Protein AF-A0A843X4V2-F1 (afdb_monomer)

Sequence (247 aa):
MEDYQAQYAGPLRLDRQVMLESQAVRLLEGRLAEQEVELTRLRTEVRALKEELARVRTSRDVGASSSAQPARGDLAVRLQEALDRAEARVREFEAEREGSGERTLQAQMEALRLEMETERRTMAASMEELRDDRATMRGRLGEREAEAARARIAADYEILKDRVLKKHREQQRQAQQATPARTGSAFASLDDIVSLGDPSVVRGGLQRPEASTASRPPLSDQRREREEEEVSSSRRQRPSEGERREE

Solvent-accessible surface area (backbone atoms only — not comparable to full-atom values): 15451 Å² total; per-residue (Å²): 120,76,69,63,58,60,69,54,53,56,58,58,51,51,54,51,50,52,51,51,52,55,49,53,49,54,54,48,52,52,55,50,52,55,51,49,55,53,51,52,51,52,54,52,53,44,50,51,43,52,52,50,43,48,51,59,57,56,57,62,77,65,80,72,63,83,88,56,52,64,68,50,51,54,47,50,50,53,43,49,56,49,39,55,50,46,53,48,51,50,54,51,51,52,54,50,49,58,57,48,52,55,51,52,53,50,52,50,52,51,50,53,53,51,52,56,48,52,52,52,50,54,53,50,50,54,54,48,52,55,48,53,52,50,51,51,52,52,50,53,51,54,50,52,52,52,50,53,50,51,52,50,53,53,52,54,48,53,56,49,50,53,52,51,52,50,51,50,54,50,52,52,52,50,52,61,68,69,51,70,83,88,73,88,82,92,84,78,80,97,72,90,83,91,80,91,81,88,90,80,88,90,85,86,79,92,76,84,82,78,89,80,88,79,81,83,87,84,87,86,85,92,75,90,90,89,81,90,89,87,87,88,87,80,92,80,79,87,81,92,80,84,84,92,77,91,132

Mean predicted aligned error: 20.5 Å

Nearest PDB structures (foldseek):
  3na7-assembly1_A  TM=7.593E-01  e=5.307E-01  Helicobacter pylori NCTC 11638
  5nnv-assembly4_D  TM=7.236E-01  e=1.681E+00  Bacillus subtilis subsp. subtilis str. 168
  4ilo-assembly1_A  TM=6.729E-01  e=6.455E+00  Chlamydia trachomatis L2/434/Bu

Foldseek 3Di:
DVVVVVVPVVVVVVVVVVVLVVVLVVVLVVVVVVLVVVLVVLVVVLVVLVVVLVVLVVVVVPDDDPVCPVVSVVVNVVSVVVNVVSVVVSVVSVVCNVVVSVVSVVVSVVVVVVVVVVVVVVVVVVVVVVVVVVVVVVVVVVVVVVVVVVVVVVVVVVVVVVVVVVVVVVVVVVVVVPDDPPPDDDDDDDDDDDDDDDDDDDDDDDDDDDDDDDDDDDDDDDDDDDDDDDPDDDDDDDDDDDDDDDD

Organism: Colocasia esculenta (NCBI:txid4460)

pLDDT: mean 70.73, std 19.88, range [35.12, 97.5]

Secondary structure (DSSP, 8-state):
-HHHHHHHHHHHHHHHHHHHHHHHHHHHHHHHHHHHHHHHHHHHHHHHHHHHHHHHHHTTTS---GGGHHHHHHHHHHHHHHHHHHHHHHHHHHHHHHHHHHHHHHHHHHHHHHHHHHHHHHHHHHHHHHHHHHHHHHHHHHHHHHHHHHHHHHHHHHHHHHHHHHHHHHHHHHHHHHS----S-----S------------------------------------S---S----------------

Structure (mmCIF, N/CA/C/O backbone):
data_AF-A0A843X4V2-F1
#
_entry.id   AF-A0A843X4V2-F1
#
loop_
_atom_site.group_PDB
_atom_site.id
_atom_site.type_symbol
_atom_site.label_atom_id
_atom_site.label_alt_id
_atom_site.label_comp_id
_atom_site.label_asym_id
_atom_site.label_entity_id
_atom_site.label_seq_id
_atom_site.pdbx_PDB_ins_code
_atom_site.Cartn_x
_atom_site.Cartn_y
_atom_site.Cartn_z
_atom_site.occupancy
_atom_site.B_iso_or_equiv
_atom_site.auth_seq_id
_atom_site.auth_comp_id
_atom_site.auth_asym_id
_atom_site.auth_atom_id
_atom_site.pdbx_PDB_model_num
ATOM 1 N N . MET A 1 1 ? 26.080 -1.714 -11.690 1.00 49.75 1 MET A N 1
ATOM 2 C CA . MET A 1 1 ? 25.129 -0.587 -11.524 1.00 49.75 1 MET A CA 1
ATOM 3 C C . MET A 1 1 ? 23.757 -1.077 -11.065 1.00 49.75 1 MET A C 1
ATOM 5 O O . MET A 1 1 ? 23.157 -0.387 -10.259 1.00 49.75 1 MET A O 1
ATOM 9 N N . GLU A 1 2 ? 23.287 -2.255 -11.496 1.00 48.31 2 GLU A N 1
ATOM 10 C CA . GLU A 1 2 ? 22.008 -2.843 -11.039 1.00 48.31 2 GLU A CA 1
ATOM 11 C C . GLU A 1 2 ? 22.024 -3.270 -9.550 1.00 48.31 2 GLU A C 1
ATOM 13 O O . GLU A 1 2 ? 21.012 -3.134 -8.867 1.00 48.31 2 GLU A O 1
ATOM 18 N N . ASP A 1 3 ? 23.184 -3.639 -8.995 1.00 48.47 3 ASP A N 1
ATOM 19 C CA . ASP A 1 3 ? 23.289 -4.079 -7.589 1.00 48.47 3 ASP A CA 1
ATOM 20 C C . ASP A 1 3 ? 23.148 -2.952 -6.551 1.00 48.47 3 ASP A C 1
ATOM 22 O O . ASP A 1 3 ? 22.751 -3.198 -5.414 1.00 48.47 3 ASP A O 1
ATOM 26 N N . TYR A 1 4 ? 23.417 -1.698 -6.934 1.00 42.19 4 TYR A N 1
ATOM 27 C CA . TYR A 1 4 ? 23.363 -0.566 -6.003 1.00 42.19 4 TYR A CA 1
ATOM 28 C C . TYR A 1 4 ? 21.924 -0.153 -5.663 1.00 42.19 4 TYR A C 1
ATOM 30 O O . TYR A 1 4 ? 21.665 0.277 -4.546 1.00 42.19 4 TYR A O 1
ATOM 38 N N . GLN A 1 5 ? 20.957 -0.303 -6.574 1.00 48.91 5 GLN A N 1
ATOM 39 C CA . GLN A 1 5 ? 19.568 0.103 -6.298 1.00 48.91 5 GLN A CA 1
ATOM 40 C C . GLN A 1 5 ? 18.818 -0.907 -5.419 1.00 48.91 5 GLN A C 1
ATOM 42 O O . GLN A 1 5 ? 18.012 -0.507 -4.578 1.00 48.91 5 GLN A O 1
ATOM 47 N N . ALA A 1 6 ? 19.124 -2.202 -5.537 1.00 51.72 6 ALA A N 1
ATOM 48 C CA . ALA A 1 6 ? 18.562 -3.226 -4.656 1.00 51.72 6 ALA A CA 1
ATOM 49 C C . ALA A 1 6 ? 19.064 -3.086 -3.205 1.00 51.72 6 ALA A C 1
ATOM 51 O O . ALA A 1 6 ? 18.309 -3.337 -2.265 1.00 51.72 6 ALA A O 1
ATOM 52 N N . GLN A 1 7 ? 20.307 -2.624 -3.023 1.00 48.69 7 GLN A N 1
ATOM 53 C CA . GLN A 1 7 ? 20.958 -2.519 -1.713 1.00 48.69 7 GLN A CA 1
ATOM 54 C C . GLN A 1 7 ? 20.354 -1.440 -0.797 1.00 48.69 7 GLN A C 1
ATOM 56 O O . GLN A 1 7 ? 20.380 -1.600 0.420 1.00 48.69 7 GLN A O 1
ATOM 61 N N . TYR A 1 8 ? 19.760 -0.381 -1.361 1.00 49.78 8 TYR A N 1
ATOM 62 C CA . TYR A 1 8 ? 19.159 0.718 -0.585 1.00 49.78 8 TYR A CA 1
ATOM 63 C C . TYR A 1 8 ? 17.623 0.734 -0.606 1.00 49.78 8 TYR A C 1
ATOM 65 O O . TYR A 1 8 ? 17.009 1.325 0.281 1.00 49.78 8 TYR A O 1
ATOM 73 N N . ALA A 1 9 ? 16.978 0.050 -1.558 1.00 51.62 9 ALA A N 1
ATOM 74 C CA . ALA A 1 9 ? 15.516 -0.027 -1.614 1.00 51.62 9 ALA A CA 1
ATOM 75 C C . ALA A 1 9 ? 14.911 -0.967 -0.551 1.00 51.62 9 ALA A C 1
ATOM 77 O O . ALA A 1 9 ? 13.775 -0.762 -0.129 1.00 51.62 9 ALA A O 1
ATOM 78 N N . GLY A 1 10 ? 15.647 -1.996 -0.116 1.00 58.56 10 GLY A N 1
ATOM 79 C CA . GLY A 1 10 ? 15.205 -2.922 0.936 1.00 58.56 10 GLY A CA 1
ATOM 80 C C . GLY A 1 10 ? 15.073 -2.263 2.320 1.00 58.56 10 GLY A C 1
ATOM 81 O O . GLY A 1 10 ? 13.992 -2.337 2.905 1.00 58.56 10 GLY A O 1
ATOM 82 N N . PRO A 1 11 ? 16.119 -1.577 2.823 1.00 59.09 11 PRO A N 1
ATOM 83 C CA . PRO A 1 11 ? 16.098 -0.930 4.138 1.00 59.09 11 PRO A CA 1
ATOM 84 C C . PRO A 1 11 ? 15.051 0.188 4.263 1.00 59.09 11 PRO A C 1
ATOM 86 O O . PRO A 1 11 ? 14.288 0.204 5.220 1.00 59.09 11 PRO A O 1
ATOM 89 N N . LEU A 1 12 ? 14.921 1.060 3.254 1.00 59.97 12 LEU A N 1
ATOM 90 C CA . LEU A 1 12 ? 13.959 2.176 3.284 1.00 59.97 12 LEU A CA 1
ATOM 91 C C . LEU A 1 12 ? 12.491 1.714 3.313 1.00 59.97 12 LEU A C 1
ATOM 93 O O . LEU A 1 12 ? 11.633 2.394 3.877 1.00 59.97 12 LEU A O 1
ATOM 97 N N . ARG A 1 13 ? 12.190 0.553 2.715 1.00 62.34 13 ARG A N 1
ATOM 98 C CA . ARG A 1 13 ? 10.851 -0.054 2.762 1.00 62.34 13 ARG A CA 1
ATOM 99 C C . ARG A 1 13 ? 10.531 -0.614 4.144 1.00 62.34 13 ARG A C 1
ATOM 101 O O . ARG A 1 13 ? 9.412 -0.433 4.612 1.00 62.34 13 ARG A O 1
ATOM 108 N N . LEU A 1 14 ? 11.509 -1.252 4.787 1.00 64.19 14 LEU A N 1
ATOM 109 C CA . LEU A 1 14 ? 11.378 -1.754 6.156 1.00 64.19 14 LEU A CA 1
ATOM 110 C C . LEU A 1 14 ? 11.184 -0.600 7.145 1.00 64.19 14 LEU A C 1
ATOM 112 O O . LEU A 1 14 ? 10.259 -0.652 7.948 1.00 64.19 14 LEU A O 1
ATOM 116 N N . ASP A 1 15 ? 11.961 0.477 7.029 1.00 73.06 15 ASP A N 1
ATOM 117 C CA . ASP A 1 15 ? 11.855 1.630 7.932 1.00 73.06 15 ASP A CA 1
ATOM 118 C C . ASP A 1 15 ? 10.494 2.334 7.831 1.00 73.06 15 ASP A C 1
ATOM 120 O O . ASP A 1 15 ? 9.889 2.693 8.845 1.00 73.06 15 ASP A O 1
ATOM 124 N N . ARG A 1 16 ? 9.962 2.501 6.613 1.00 70.69 16 ARG A N 1
ATOM 125 C CA . ARG A 1 16 ? 8.627 3.083 6.419 1.00 70.69 16 ARG A CA 1
ATOM 126 C C . ARG A 1 16 ? 7.519 2.156 6.903 1.00 70.69 16 ARG A C 1
ATOM 128 O O . ARG A 1 16 ? 6.578 2.635 7.530 1.00 70.69 16 ARG A O 1
ATOM 135 N N . GLN A 1 17 ? 7.635 0.854 6.645 1.00 71.25 17 GLN A N 1
ATOM 136 C CA . GLN A 1 17 ? 6.682 -0.131 7.146 1.00 71.25 17 GLN A CA 1
ATOM 137 C C . GLN A 1 17 ? 6.627 -0.102 8.679 1.00 71.25 17 GLN A C 1
ATOM 139 O O . GLN A 1 17 ? 5.550 0.043 9.250 1.00 71.25 17 GLN A O 1
ATOM 144 N N . VAL A 1 18 ? 7.786 -0.120 9.339 1.00 75.56 18 VAL A N 1
ATOM 145 C CA . VAL A 1 18 ? 7.892 -0.029 10.801 1.00 75.56 18 VAL A CA 1
ATOM 146 C C . VAL A 1 18 ? 7.315 1.289 11.323 1.00 75.56 18 VAL A C 1
ATOM 148 O O . VAL A 1 18 ? 6.638 1.299 12.351 1.00 75.56 18 VAL A O 1
ATOM 151 N N . MET A 1 19 ? 7.529 2.409 10.626 1.00 76.06 19 M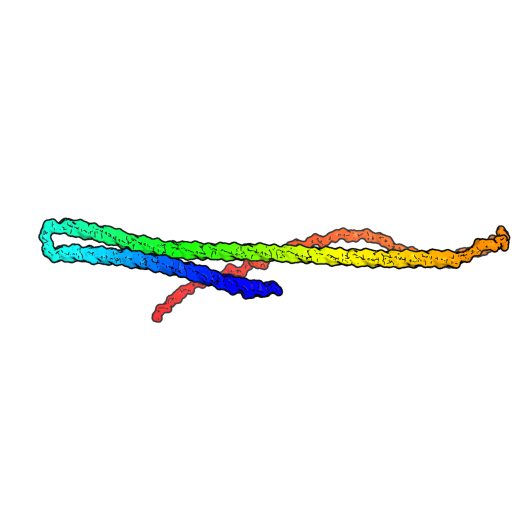ET A N 1
ATOM 152 C CA . MET A 1 19 ? 6.969 3.710 11.010 1.00 76.06 19 MET A CA 1
ATOM 153 C C . MET A 1 19 ? 5.434 3.728 10.953 1.00 76.06 19 MET A C 1
ATOM 155 O O . MET A 1 19 ? 4.800 4.222 11.890 1.00 76.06 19 MET A O 1
ATOM 159 N N . LEU A 1 20 ? 4.841 3.151 9.905 1.00 71.62 20 LEU A N 1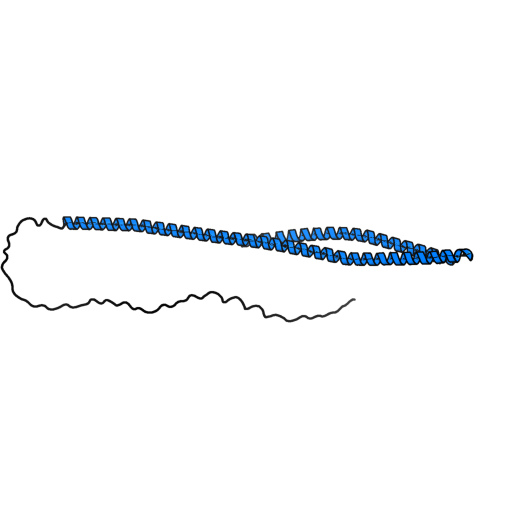
ATOM 160 C CA . LEU A 1 20 ? 3.388 3.074 9.748 1.00 71.62 20 LEU A CA 1
ATOM 161 C C . LEU A 1 20 ? 2.755 2.086 10.736 1.00 71.62 20 LEU A C 1
ATOM 163 O O . LEU A 1 20 ? 1.761 2.423 11.378 1.00 71.62 20 LEU A O 1
ATOM 167 N N . GLU A 1 21 ? 3.363 0.914 10.936 1.00 73.50 21 GLU A N 1
ATOM 168 C CA . GLU A 1 21 ? 2.953 -0.041 11.974 1.00 73.50 21 GLU A CA 1
ATOM 169 C C . GLU A 1 21 ? 3.014 0.612 13.366 1.00 73.50 21 GLU A C 1
ATOM 171 O O . GLU A 1 21 ? 2.074 0.512 14.151 1.00 73.50 21 GLU A O 1
ATOM 176 N N . SER A 1 22 ? 4.060 1.394 13.645 1.00 74.06 22 SER A N 1
ATOM 177 C CA . SER A 1 22 ? 4.206 2.126 14.911 1.00 74.06 22 SER A CA 1
ATOM 178 C C . SER A 1 22 ? 3.180 3.251 15.099 1.00 74.06 22 SER A C 1
ATOM 180 O O . SER A 1 22 ? 2.858 3.610 16.234 1.00 74.06 22 SER A O 1
ATOM 182 N N . GLN A 1 23 ? 2.688 3.865 14.019 1.00 72.00 23 GLN A N 1
ATOM 183 C CA . GLN A 1 23 ? 1.583 4.827 14.093 1.00 72.00 23 GLN A CA 1
ATOM 184 C C . GLN A 1 23 ? 0.247 4.126 14.336 1.00 72.00 23 GLN A C 1
ATOM 186 O O . GLN A 1 23 ? -0.526 4.576 15.182 1.00 72.00 23 GLN A O 1
ATOM 191 N N . ALA A 1 24 ? -0.003 3.021 13.631 1.00 70.31 24 ALA A N 1
ATOM 192 C CA . ALA A 1 24 ? -1.195 2.201 13.810 1.00 70.31 24 ALA A CA 1
ATOM 193 C C . ALA A 1 24 ? -1.318 1.713 15.260 1.00 70.31 24 ALA A C 1
ATOM 195 O O . ALA A 1 24 ? -2.362 1.904 15.883 1.00 70.31 24 ALA A O 1
ATOM 196 N N . VAL A 1 25 ? -0.226 1.191 15.830 1.00 75.50 25 VAL A N 1
ATOM 197 C CA . VAL A 1 25 ? -0.169 0.760 17.235 1.00 75.50 25 VAL A CA 1
ATOM 198 C C . VAL A 1 25 ? -0.517 1.908 18.183 1.00 75.50 25 VAL A C 1
ATOM 200 O O . VAL A 1 25 ? -1.401 1.747 19.015 1.00 75.50 25 VAL A O 1
ATOM 203 N N . ARG A 1 26 ? 0.076 3.096 18.010 1.00 74.12 26 ARG A N 1
ATOM 204 C CA . ARG A 1 26 ? -0.213 4.255 18.876 1.00 74.12 26 ARG A CA 1
ATOM 205 C C . ARG A 1 26 ? -1.673 4.709 18.830 1.00 74.12 26 ARG A C 1
ATOM 207 O O . ARG A 1 26 ? -2.236 5.101 19.849 1.00 74.12 26 ARG A O 1
ATOM 214 N N . LEU A 1 27 ? -2.301 4.672 17.656 1.00 70.94 27 LEU A N 1
ATOM 215 C CA . LEU A 1 27 ? -3.721 5.010 17.520 1.00 70.94 27 LEU A CA 1
ATOM 216 C C . LEU A 1 27 ? -4.624 3.950 18.164 1.00 70.94 27 LEU A C 1
ATOM 218 O O . LEU A 1 27 ? -5.643 4.296 18.766 1.00 70.94 27 LEU A O 1
ATOM 222 N N . LEU A 1 28 ? -4.251 2.672 18.053 1.00 74.12 28 LEU A N 1
ATOM 223 C CA . LEU A 1 28 ? -4.957 1.572 18.707 1.00 74.12 28 LEU A CA 1
ATOM 224 C C . LEU A 1 28 ? -4.836 1.664 20.228 1.00 74.12 28 LEU A C 1
ATOM 226 O O . LEU A 1 28 ? -5.848 1.537 20.905 1.00 74.12 28 LEU A O 1
ATOM 230 N N . GLU A 1 29 ? -3.650 1.964 20.756 1.00 75.12 29 GLU A N 1
ATOM 231 C CA . GLU A 1 29 ? -3.429 2.216 22.185 1.00 75.12 29 GLU A CA 1
ATOM 232 C C . GLU A 1 29 ? -4.323 3.352 22.701 1.00 75.12 29 GLU A C 1
ATOM 234 O O . GLU A 1 29 ? -4.948 3.213 23.751 1.00 75.12 29 GLU A O 1
ATOM 239 N N . GLY A 1 30 ? -4.454 4.443 21.936 1.00 74.56 30 GLY A N 1
ATOM 240 C CA . GLY A 1 30 ? -5.345 5.556 22.272 1.00 74.56 30 GLY A CA 1
ATOM 241 C C . GLY A 1 30 ? -6.819 5.145 22.360 1.00 74.56 30 GLY A C 1
ATOM 242 O O . GLY A 1 30 ? -7.458 5.364 23.389 1.00 74.56 30 GLY A O 1
ATOM 243 N N . ARG A 1 31 ? -7.356 4.489 21.319 1.00 75.31 31 ARG A N 1
ATOM 244 C CA . ARG A 1 31 ? -8.753 3.999 21.331 1.00 75.31 31 ARG A CA 1
ATOM 245 C C . ARG A 1 31 ? -8.986 2.961 22.426 1.00 75.31 31 ARG A C 1
ATOM 247 O O . ARG A 1 31 ? -10.057 2.937 23.026 1.00 75.31 31 ARG A O 1
ATOM 254 N N . LEU A 1 32 ? -7.996 2.113 22.690 1.00 78.75 32 LEU A N 1
ATOM 255 C CA . LEU A 1 32 ? -8.078 1.085 23.718 1.00 78.75 32 LEU A CA 1
ATOM 256 C C . LEU A 1 32 ? -8.150 1.709 25.117 1.00 78.75 32 LEU A C 1
ATOM 25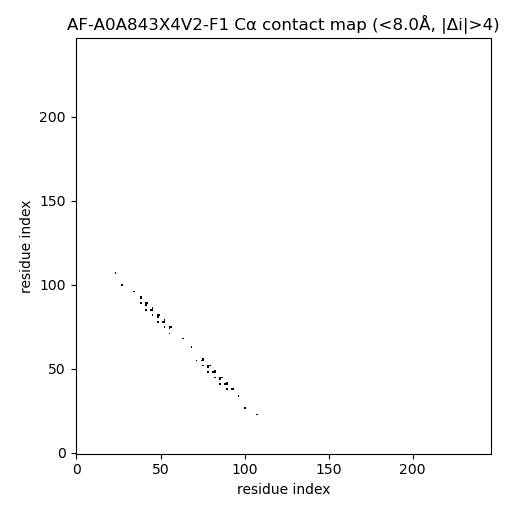8 O O . LEU A 1 32 ? -8.986 1.294 25.916 1.00 78.75 32 LEU A O 1
ATOM 262 N N 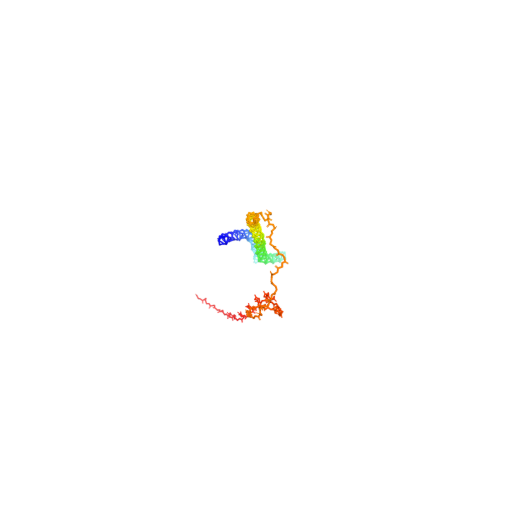. ALA A 1 33 ? -7.363 2.756 25.378 1.00 76.38 33 ALA A N 1
ATOM 263 C CA . ALA A 1 33 ? -7.421 3.513 26.626 1.00 76.38 33 ALA A CA 1
ATOM 264 C C . ALA A 1 33 ? -8.778 4.216 26.826 1.00 76.38 33 ALA A C 1
ATOM 266 O O . ALA A 1 33 ? -9.342 4.169 27.919 1.00 76.38 33 ALA A O 1
ATOM 267 N N . GLU A 1 34 ? -9.344 4.825 25.779 1.00 80.50 34 GLU A N 1
ATOM 268 C CA . GLU A 1 34 ? -10.681 5.441 25.837 1.00 80.50 34 GLU A CA 1
ATOM 269 C C . GLU A 1 34 ? -11.770 4.406 26.162 1.00 80.50 34 GLU A C 1
ATOM 271 O O . GLU A 1 34 ? -12.595 4.616 27.057 1.00 80.50 34 GLU A O 1
ATOM 276 N N . GLN A 1 35 ? -11.731 3.250 25.495 1.00 82.50 35 GLN A N 1
ATOM 277 C CA . GLN A 1 35 ? -12.660 2.148 25.748 1.00 82.50 35 GLN A CA 1
ATOM 278 C C . GLN A 1 35 ? -12.513 1.568 27.160 1.00 82.50 35 GLN A C 1
ATOM 280 O O . GLN A 1 35 ? -13.505 1.170 27.770 1.00 82.50 35 GLN A O 1
ATOM 285 N N . GLU A 1 36 ? -11.298 1.525 27.710 1.00 84.00 36 GLU A N 1
ATOM 286 C CA . GLU A 1 36 ? -11.055 1.082 29.086 1.00 84.00 36 GLU A CA 1
ATOM 287 C C . GLU A 1 36 ? -11.640 2.036 30.124 1.00 84.00 36 GLU A C 1
ATOM 289 O O . GLU A 1 36 ? -12.208 1.580 31.123 1.00 84.00 36 GLU A O 1
ATOM 294 N N . VAL A 1 37 ? -11.568 3.346 29.883 1.00 87.31 37 VAL A N 1
ATOM 295 C CA . VAL A 1 37 ? -12.216 4.348 30.741 1.00 87.31 37 VAL A CA 1
ATOM 296 C C . VAL A 1 37 ? -13.732 4.134 30.763 1.00 87.31 37 VAL A C 1
ATOM 298 O O . VAL A 1 37 ? -14.341 4.115 31.837 1.00 87.31 37 VAL A O 1
ATOM 301 N N . GLU A 1 38 ? -14.346 3.915 29.601 1.00 84.69 38 GLU A N 1
ATOM 302 C CA . GLU A 1 38 ? -15.792 3.710 29.486 1.00 84.69 38 GLU A CA 1
ATOM 303 C C . GLU A 1 38 ? -16.252 2.381 30.109 1.00 84.69 38 GLU A C 1
ATOM 305 O O . GLU A 1 38 ? -17.219 2.356 30.877 1.00 84.69 38 GLU A O 1
ATOM 310 N N . LEU A 1 39 ? -15.492 1.298 29.914 1.00 85.94 39 LEU A N 1
ATOM 311 C CA . LEU A 1 39 ? -15.718 0.019 30.597 1.00 85.94 39 LEU A CA 1
ATOM 312 C C . LEU A 1 39 ? -15.630 0.144 32.117 1.00 85.94 39 LEU A C 1
ATOM 314 O O . LEU A 1 39 ? -16.456 -0.410 32.847 1.00 85.94 39 LEU A O 1
ATOM 318 N N . THR A 1 40 ? -14.632 0.878 32.606 1.00 86.62 40 THR A N 1
ATOM 319 C CA . THR A 1 40 ? -14.451 1.105 34.042 1.00 86.62 40 THR A CA 1
ATOM 320 C C . THR A 1 40 ? -15.646 1.865 34.611 1.00 86.62 40 THR A C 1
ATOM 322 O O . THR A 1 40 ? -16.190 1.468 35.642 1.00 86.62 40 THR A O 1
ATOM 325 N N . ARG A 1 41 ? -16.129 2.891 33.901 1.00 90.56 41 ARG A N 1
ATOM 326 C CA . ARG A 1 41 ? -17.331 3.644 34.276 1.00 90.56 41 ARG A CA 1
ATOM 327 C C . ARG A 1 41 ? -18.569 2.743 34.358 1.00 90.56 41 ARG A C 1
ATOM 329 O O . ARG A 1 41 ? -19.243 2.742 35.389 1.00 90.56 41 ARG A O 1
ATOM 336 N N . LEU A 1 42 ? -18.837 1.926 33.341 1.00 85.75 42 LEU A N 1
ATOM 337 C CA . LEU A 1 42 ? -19.986 1.009 33.348 1.00 85.75 42 LEU A CA 1
ATOM 338 C C . LEU A 1 42 ? -19.903 -0.019 34.488 1.00 85.75 42 LEU A C 1
ATOM 340 O O . LEU A 1 42 ? -20.886 -0.271 35.185 1.00 85.75 42 LEU A O 1
ATOM 344 N N . ARG A 1 43 ? -18.712 -0.572 34.752 1.00 89.06 43 ARG A N 1
ATOM 345 C CA . ARG A 1 43 ? -18.494 -1.501 35.875 1.00 89.06 43 ARG A CA 1
ATOM 346 C C . ARG A 1 43 ? -18.724 -0.835 37.233 1.00 89.06 43 ARG A C 1
ATOM 348 O O . ARG A 1 43 ? -19.276 -1.472 38.133 1.00 89.06 43 ARG A O 1
ATOM 355 N N . THR A 1 44 ? -18.346 0.436 37.391 1.00 91.69 44 THR A N 1
ATOM 356 C CA . THR A 1 44 ? -18.646 1.187 38.622 1.00 91.69 44 THR A CA 1
ATOM 357 C C . THR A 1 44 ? -20.145 1.420 38.816 1.00 91.69 44 THR A C 1
ATOM 359 O O . THR A 1 44 ? -20.629 1.279 39.937 1.00 91.69 44 THR A O 1
ATOM 362 N N . GLU A 1 45 ? -20.895 1.682 37.743 1.00 89.69 45 GLU A N 1
ATOM 363 C CA . GLU A 1 45 ? -22.356 1.835 37.783 1.00 89.69 45 GLU A CA 1
ATOM 364 C C . GLU A 1 45 ? -23.051 0.523 38.184 1.00 89.69 45 GLU A C 1
ATOM 366 O O . GLU A 1 45 ? -23.869 0.509 39.104 1.00 89.69 45 GLU A O 1
ATOM 371 N N . VAL A 1 46 ? -22.647 -0.609 37.591 1.00 89.75 46 VAL A N 1
ATOM 372 C CA . VAL A 1 46 ? -23.138 -1.946 37.978 1.00 89.75 46 VAL A CA 1
ATOM 373 C C . VAL A 1 46 ? -22.862 -2.229 39.457 1.00 89.75 46 VAL A C 1
ATOM 375 O O . VAL A 1 46 ? -23.729 -2.747 40.163 1.00 89.75 46 VAL A O 1
ATOM 378 N N . ARG A 1 47 ? -21.669 -1.884 39.959 1.00 90.94 47 ARG A N 1
ATOM 379 C CA . ARG A 1 47 ? -21.326 -2.063 41.378 1.00 90.94 47 ARG A CA 1
ATOM 380 C C . ARG A 1 47 ? -22.218 -1.218 42.288 1.00 90.94 47 ARG A C 1
ATOM 382 O O . ARG A 1 47 ? -22.721 -1.747 43.277 1.00 90.94 47 ARG A O 1
ATOM 389 N N . ALA A 1 48 ? -22.448 0.049 41.945 1.00 91.19 48 ALA A N 1
ATOM 390 C CA . ALA A 1 48 ? -23.323 0.932 42.712 1.00 91.19 48 ALA A CA 1
ATOM 391 C C . ALA A 1 48 ? -24.761 0.386 42.781 1.00 91.19 48 ALA A C 1
ATOM 393 O O . ALA A 1 48 ? -25.334 0.311 43.868 1.00 91.19 48 ALA A O 1
ATOM 394 N N . LEU A 1 49 ? -25.302 -0.095 41.655 1.00 88.19 49 LEU A N 1
ATOM 395 C CA . LEU A 1 49 ? -26.628 -0.720 41.596 1.00 88.19 49 LEU A CA 1
ATOM 396 C C . LEU A 1 49 ? -26.709 -2.003 42.437 1.00 88.19 49 LEU A C 1
ATOM 398 O O . LEU A 1 49 ? -27.700 -2.223 43.134 1.00 88.19 49 LEU A O 1
ATOM 402 N N . LYS A 1 50 ? -25.659 -2.840 42.433 1.00 90.38 50 LYS A N 1
ATOM 403 C CA . LYS A 1 50 ? -25.581 -4.035 43.296 1.00 90.38 50 LYS A CA 1
ATOM 404 C C . LYS A 1 50 ? -25.586 -3.666 44.778 1.00 90.38 50 LYS A C 1
ATOM 406 O O . LYS A 1 50 ? -26.278 -4.314 45.564 1.00 90.38 50 LYS A O 1
ATOM 411 N N . GLU A 1 51 ? -24.840 -2.633 45.162 1.00 91.00 51 GLU A N 1
ATOM 412 C CA . GLU A 1 51 ? -24.796 -2.142 46.541 1.00 91.00 51 GLU A CA 1
ATOM 413 C C . GLU A 1 51 ? -26.145 -1.547 46.980 1.00 91.00 51 GLU A C 1
ATOM 415 O O . GLU A 1 51 ? -26.618 -1.855 48.076 1.00 91.00 51 GLU A O 1
ATOM 420 N N . GLU A 1 52 ? -26.812 -0.759 46.131 1.00 87.56 52 GLU A N 1
ATOM 421 C CA . GLU A 1 52 ? -28.163 -0.243 46.395 1.00 87.56 52 GLU A CA 1
ATOM 422 C C . GLU A 1 52 ? -29.196 -1.363 46.533 1.00 87.56 52 GLU A C 1
ATOM 424 O O . GLU A 1 52 ? -29.964 -1.387 47.498 1.00 87.56 52 GLU A O 1
ATOM 429 N N . LEU A 1 53 ? -29.179 -2.337 45.623 1.00 87.31 53 LEU A N 1
ATOM 430 C CA . LEU A 1 53 ? -30.069 -3.491 45.672 1.00 87.31 53 LEU A CA 1
ATOM 431 C C . LEU A 1 53 ? -29.853 -4.314 46.951 1.00 87.31 53 LEU A C 1
ATOM 433 O O . LEU A 1 53 ? -30.822 -4.741 47.583 1.00 87.31 53 LEU A O 1
ATOM 437 N N . ALA A 1 54 ? -28.599 -4.503 47.372 1.00 85.69 54 ALA A N 1
ATOM 438 C CA . ALA A 1 54 ? -28.271 -5.170 48.628 1.00 85.69 54 ALA A CA 1
ATOM 439 C C . ALA A 1 54 ? -28.809 -4.394 49.841 1.00 85.69 54 ALA A C 1
ATOM 441 O O . ALA A 1 54 ? -29.409 -5.005 50.721 1.00 85.69 54 ALA A O 1
ATOM 442 N N . ARG A 1 55 ? -28.678 -3.060 49.872 1.00 86.25 55 ARG A N 1
ATOM 443 C CA . ARG A 1 55 ? -29.223 -2.205 50.948 1.00 86.25 55 ARG A CA 1
ATOM 444 C C . ARG A 1 55 ? -30.750 -2.256 51.021 1.00 86.25 55 ARG A C 1
ATOM 446 O O . ARG A 1 55 ? -31.321 -2.335 52.110 1.00 86.25 55 ARG A O 1
ATOM 453 N N . VAL A 1 56 ? -31.432 -2.239 49.877 1.00 83.81 56 VAL A N 1
ATOM 454 C CA . VAL A 1 56 ? -32.899 -2.369 49.821 1.00 83.81 56 VAL A CA 1
ATOM 455 C C . VAL A 1 56 ? -33.343 -3.755 50.301 1.00 83.81 56 VAL A C 1
ATOM 457 O O . VAL A 1 56 ? -34.346 -3.870 51.005 1.00 83.81 56 VAL A O 1
ATOM 460 N N . ARG A 1 57 ? -32.574 -4.807 49.993 1.00 80.56 57 ARG A N 1
ATOM 461 C CA . ARG A 1 57 ? -32.846 -6.172 50.466 1.00 80.56 57 ARG A CA 1
ATOM 462 C C . ARG A 1 57 ? -32.561 -6.361 51.957 1.00 80.56 57 ARG A C 1
ATOM 464 O O . ARG A 1 57 ? -33.380 -6.974 52.619 1.00 80.56 57 ARG A O 1
ATOM 471 N N . THR A 1 58 ? -31.481 -5.818 52.512 1.00 77.06 58 THR A N 1
ATOM 472 C CA . THR A 1 58 ? -31.150 -5.979 53.945 1.00 77.06 58 THR A CA 1
ATOM 473 C C . THR A 1 58 ? -31.994 -5.090 54.856 1.00 77.06 58 THR A C 1
ATOM 475 O O . THR A 1 58 ? -32.356 -5.493 55.958 1.00 77.06 58 THR A O 1
ATOM 478 N N . SER A 1 59 ? -32.412 -3.910 54.387 1.00 65.94 59 SER A N 1
ATOM 479 C CA . SER A 1 59 ? -33.390 -3.071 55.103 1.00 65.94 59 SER A CA 1
ATOM 480 C C . SER A 1 59 ? -34.800 -3.684 55.167 1.00 65.94 59 SER A C 1
ATOM 482 O O . SER A 1 59 ? -35.657 -3.174 55.894 1.00 65.94 59 SER A O 1
ATOM 484 N N . ARG A 1 60 ? -35.050 -4.783 54.438 1.00 58.72 60 ARG A N 1
ATOM 485 C CA . ARG A 1 60 ? -36.244 -5.637 54.554 1.00 58.72 60 ARG A CA 1
ATOM 486 C C . ARG A 1 60 ? -36.262 -6.442 55.858 1.00 58.72 60 ARG A C 1
ATOM 488 O O . ARG A 1 60 ? -37.348 -6.670 56.381 1.00 58.72 60 ARG A O 1
ATOM 495 N N . ASP A 1 61 ? -35.094 -6.823 56.377 1.00 54.41 61 ASP A N 1
ATOM 496 C CA . ASP A 1 61 ? -34.965 -7.737 57.522 1.00 54.41 61 ASP A CA 1
ATOM 497 C C . ASP A 1 61 ? -34.971 -7.009 58.876 1.00 54.41 61 ASP A C 1
ATOM 499 O O . ASP A 1 61 ? -35.248 -7.607 59.914 1.00 54.41 61 ASP A O 1
ATOM 503 N N . VAL A 1 62 ? -34.737 -5.692 58.878 1.00 54.12 62 VAL A N 1
ATOM 504 C CA . VAL A 1 62 ? -34.669 -4.866 60.091 1.00 54.12 62 VAL A CA 1
ATOM 505 C C . VAL A 1 62 ? -35.915 -3.967 60.192 1.00 54.12 62 VAL A C 1
ATOM 507 O O . VAL A 1 62 ? -35.886 -2.784 59.872 1.00 54.12 62 VAL A O 1
ATOM 510 N N . GLY A 1 63 ? -37.043 -4.543 60.622 1.00 55.56 63 GLY A N 1
ATOM 511 C CA . GLY A 1 63 ? -38.102 -3.815 61.347 1.00 55.56 63 GLY A CA 1
ATOM 512 C C . GLY A 1 63 ? -39.048 -2.874 60.578 1.00 55.56 63 GLY A C 1
ATOM 513 O O . GLY A 1 63 ? -39.328 -1.784 61.072 1.00 55.56 63 GLY A O 1
ATOM 514 N N . ALA A 1 64 ? -39.596 -3.257 59.418 1.00 50.00 64 ALA A N 1
ATOM 515 C CA . ALA A 1 64 ? -40.565 -2.413 58.700 1.00 50.00 64 ALA A CA 1
ATOM 516 C C . ALA A 1 64 ? -42.034 -2.826 58.919 1.00 50.00 64 ALA A C 1
ATOM 518 O O . ALA A 1 64 ? -42.444 -3.939 58.596 1.00 50.00 64 ALA A O 1
ATOM 519 N N . SER A 1 65 ? -42.835 -1.878 59.409 1.00 56.19 65 SER A N 1
ATOM 520 C CA . SER A 1 65 ? -44.298 -1.927 59.475 1.00 56.19 65 SER A CA 1
ATOM 521 C C . SER A 1 65 ? -44.936 -2.288 58.120 1.00 56.19 65 SER A C 1
ATOM 523 O O . SER A 1 65 ? -44.508 -1.807 57.069 1.00 56.19 65 SER A O 1
ATOM 525 N N . SER A 1 66 ? -46.002 -3.096 58.169 1.00 57.19 66 SER A N 1
ATOM 526 C CA . SER A 1 66 ? -46.758 -3.691 57.044 1.00 57.19 66 SER A CA 1
ATOM 527 C C . SER A 1 66 ? -47.093 -2.745 55.867 1.00 57.19 66 SER A C 1
ATOM 529 O O . SER A 1 66 ? -47.133 -3.172 54.716 1.00 57.19 66 SER A O 1
ATOM 531 N N . SER A 1 67 ? -47.240 -1.436 56.097 1.00 60.91 67 SER A N 1
ATOM 532 C CA . SER A 1 67 ? -47.608 -0.463 55.056 1.00 60.91 67 SER A CA 1
ATOM 533 C C . SER A 1 67 ? -46.480 -0.057 54.091 1.00 60.91 67 SER A C 1
ATOM 535 O O . SER A 1 67 ? -46.772 0.463 53.018 1.00 60.91 67 SER A O 1
ATOM 537 N N . ALA A 1 68 ? -45.202 -0.295 54.421 1.00 58.22 68 ALA A N 1
ATOM 538 C CA . ALA A 1 68 ? -44.056 0.089 53.577 1.00 58.22 68 ALA A CA 1
ATOM 539 C C . ALA A 1 68 ? -43.512 -1.053 52.689 1.00 58.22 68 ALA A C 1
ATOM 541 O O . ALA A 1 68 ? -42.606 -0.840 51.880 1.00 58.22 68 ALA A O 1
ATOM 542 N N . GLN A 1 69 ? -44.044 -2.270 52.831 1.00 59.97 69 GLN A N 1
ATOM 543 C CA . GLN A 1 69 ? -43.584 -3.464 52.113 1.00 59.97 69 GLN A CA 1
ATOM 544 C C . GLN A 1 69 ? -43.813 -3.453 50.586 1.00 59.97 69 GLN A C 1
ATOM 546 O O . GLN A 1 69 ? -42.870 -3.818 49.879 1.00 59.97 69 GLN A O 1
ATOM 551 N N . PRO A 1 70 ? -44.971 -3.027 50.035 1.0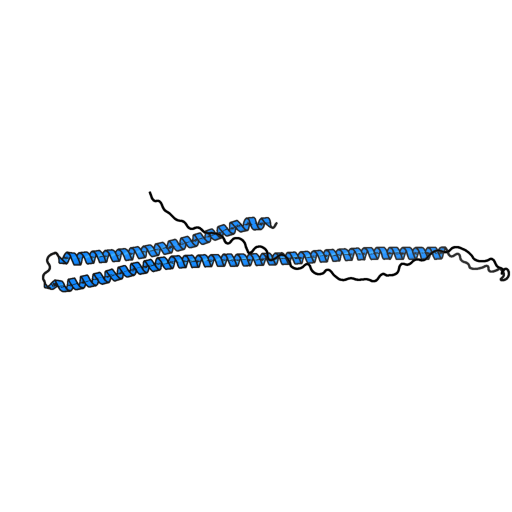0 61.94 70 PRO A N 1
ATOM 552 C CA . PRO A 1 70 ? -45.186 -3.070 48.584 1.00 61.94 70 PRO A CA 1
ATOM 553 C C . PRO A 1 70 ? -44.282 -2.081 47.829 1.00 61.94 70 PRO A C 1
ATOM 555 O O . PRO A 1 70 ? -43.604 -2.473 46.885 1.00 61.94 70 PRO A O 1
ATOM 558 N N . ALA A 1 71 ? -44.137 -0.846 48.325 1.00 71.50 71 ALA A N 1
ATOM 559 C CA . ALA A 1 71 ? -43.276 0.170 47.706 1.00 71.50 71 ALA A CA 1
ATOM 560 C C . ALA A 1 71 ? -41.782 -0.223 47.675 1.00 71.50 71 ALA A C 1
ATOM 562 O O . ALA A 1 71 ? -41.050 0.161 46.763 1.00 71.50 71 ALA A O 1
ATOM 563 N N . ARG A 1 72 ? -41.314 -1.012 48.654 1.00 68.19 72 ARG A N 1
ATOM 564 C CA . ARG A 1 72 ? -39.942 -1.552 48.678 1.00 68.19 72 ARG A CA 1
ATOM 565 C C . ARG A 1 72 ? -39.759 -2.753 47.749 1.00 68.19 72 ARG A C 1
ATOM 567 O O . ARG A 1 72 ? -38.683 -2.902 47.176 1.00 68.19 72 ARG A O 1
ATOM 574 N N . GLY A 1 73 ? -40.786 -3.592 47.597 1.00 77.44 73 GLY A N 1
ATOM 575 C CA . GLY A 1 73 ? -40.802 -4.674 46.610 1.00 77.44 73 GLY A CA 1
ATOM 576 C C . GLY A 1 73 ? -40.683 -4.129 45.189 1.00 77.44 73 GLY A C 1
ATOM 577 O O . GLY A 1 73 ? -39.800 -4.551 44.446 1.00 77.44 73 GLY A O 1
ATOM 578 N N . ASP A 1 74 ? -41.478 -3.108 44.869 1.00 82.44 74 ASP A N 1
ATOM 579 C CA . ASP A 1 74 ? -41.445 -2.433 43.569 1.00 82.44 74 ASP A CA 1
ATOM 580 C C . ASP A 1 74 ? -40.089 -1.762 43.302 1.00 82.44 74 ASP A C 1
ATOM 582 O O . ASP A 1 74 ? -39.570 -1.821 42.187 1.00 82.44 74 ASP A O 1
ATOM 586 N N . LEU A 1 75 ? -39.468 -1.163 44.326 1.00 83.44 75 LEU A N 1
ATOM 587 C CA . LEU A 1 75 ? -38.123 -0.591 44.215 1.00 83.44 75 LEU A CA 1
ATOM 588 C C . LEU A 1 75 ? -37.060 -1.666 43.943 1.00 83.44 75 LEU A C 1
ATOM 590 O O . LEU A 1 75 ? -36.195 -1.464 43.096 1.00 83.44 75 LEU A O 1
ATOM 594 N N . ALA A 1 76 ? -37.126 -2.811 44.626 1.00 84.12 76 ALA A N 1
ATOM 595 C CA . ALA A 1 76 ? -36.188 -3.911 44.410 1.00 84.12 76 ALA A CA 1
ATOM 596 C C . ALA A 1 76 ? -36.316 -4.514 43.002 1.00 84.12 76 ALA A C 1
ATOM 598 O O . ALA A 1 76 ? -35.301 -4.852 42.397 1.00 84.12 76 ALA A O 1
ATOM 599 N N . VAL A 1 77 ? -37.540 -4.616 42.470 1.00 87.06 77 VAL A N 1
ATOM 600 C CA . VAL A 1 77 ? -37.789 -5.051 41.085 1.00 87.06 77 VAL A CA 1
ATOM 601 C C . VAL A 1 77 ? -37.203 -4.044 40.096 1.00 87.06 77 VAL A C 1
ATOM 603 O O . VAL A 1 77 ? -36.427 -4.430 39.229 1.00 87.06 77 VAL A O 1
ATOM 606 N N . ARG A 1 78 ? -37.463 -2.742 40.279 1.00 88.50 78 ARG A N 1
ATOM 607 C CA . ARG A 1 78 ? -36.901 -1.685 39.418 1.00 88.50 78 ARG A CA 1
ATOM 608 C C . ARG A 1 78 ? -35.372 -1.640 39.449 1.00 88.50 78 ARG A C 1
ATOM 610 O O . ARG A 1 78 ? -34.753 -1.437 38.409 1.00 88.50 78 ARG A O 1
ATOM 617 N N . LEU A 1 79 ? -34.761 -1.835 40.620 1.00 88.19 79 LEU A N 1
ATOM 618 C CA . LEU A 1 79 ? -33.304 -1.904 40.768 1.00 88.19 79 LEU A CA 1
ATOM 619 C C . LEU A 1 79 ? -32.722 -3.161 40.112 1.00 88.19 79 LEU A C 1
ATOM 621 O O . LEU A 1 79 ? -31.661 -3.081 39.502 1.00 88.19 79 LEU A O 1
ATOM 625 N N . GLN A 1 80 ? -33.417 -4.299 40.188 1.00 89.38 80 GLN A N 1
ATOM 626 C CA . GLN A 1 80 ? -33.013 -5.515 39.482 1.00 89.38 80 GLN A CA 1
ATOM 627 C C . GLN A 1 80 ? -33.092 -5.323 37.960 1.00 89.38 80 GLN A C 1
ATOM 629 O O . GLN A 1 80 ? -32.124 -5.600 37.266 1.00 89.38 80 GLN A O 1
ATOM 634 N N . GLU A 1 81 ? -34.179 -4.752 37.439 1.00 91.31 81 GLU A N 1
ATOM 635 C CA . GLU A 1 81 ? -34.308 -4.438 36.009 1.00 91.31 81 GLU A CA 1
ATOM 636 C C . GLU A 1 81 ? -33.274 -3.406 35.528 1.00 91.31 81 GLU A C 1
ATOM 638 O O . GLU A 1 81 ? -32.846 -3.432 34.373 1.00 91.31 81 GLU A O 1
ATOM 643 N N . ALA A 1 82 ? -32.903 -2.441 36.376 1.00 87.69 82 ALA A N 1
ATOM 644 C CA . ALA A 1 82 ? -31.842 -1.482 36.076 1.00 87.69 82 ALA A CA 1
ATOM 645 C C . ALA A 1 82 ? -30.467 -2.166 36.045 1.00 87.69 82 ALA A C 1
ATOM 647 O O . ALA A 1 82 ? -29.674 -1.899 35.143 1.00 87.69 82 ALA A O 1
ATOM 648 N N . LEU A 1 83 ? -30.215 -3.083 36.982 1.00 89.31 83 LEU A N 1
ATOM 649 C CA . LEU A 1 83 ? -28.998 -3.885 37.028 1.00 89.31 83 LEU A CA 1
ATOM 650 C C . LEU A 1 83 ? -28.867 -4.782 35.794 1.00 89.31 83 LEU A C 1
ATOM 652 O O . LEU A 1 83 ? -27.825 -4.762 35.145 1.00 89.31 83 LEU A O 1
ATOM 656 N N . ASP A 1 84 ? -29.924 -5.507 35.434 1.00 89.62 84 ASP A N 1
ATOM 657 C CA . ASP A 1 84 ? -29.920 -6.409 34.280 1.00 89.62 84 ASP A CA 1
ATOM 658 C C . ASP A 1 84 ? -29.663 -5.631 32.976 1.00 89.62 84 ASP A C 1
ATOM 660 O O . ASP A 1 84 ? -28.887 -6.066 32.122 1.00 89.62 84 ASP A O 1
ATOM 664 N N . ARG A 1 85 ? -30.241 -4.425 32.848 1.00 90.69 85 ARG A N 1
ATOM 665 C CA . ARG A 1 85 ? -29.961 -3.505 31.733 1.00 90.69 85 ARG A CA 1
ATOM 666 C C . ARG A 1 85 ? -28.517 -3.008 31.729 1.00 90.69 85 ARG A C 1
ATOM 668 O O . ARG A 1 85 ? -27.903 -2.960 30.667 1.00 90.69 85 ARG A O 1
ATOM 675 N N . ALA A 1 86 ? -27.965 -2.638 32.882 1.00 84.81 86 ALA A N 1
ATOM 676 C CA . ALA A 1 86 ? -26.580 -2.183 32.980 1.00 84.81 86 ALA A CA 1
ATOM 677 C C . ALA A 1 86 ? -25.586 -3.311 32.644 1.00 84.81 86 ALA A C 1
ATOM 679 O O . ALA A 1 86 ? -24.634 -3.091 31.899 1.00 84.81 86 ALA A O 1
ATOM 680 N N . GLU A 1 87 ? -25.838 -4.537 33.110 1.00 88.56 87 GLU A N 1
ATOM 681 C CA . GLU A 1 87 ? -25.026 -5.709 32.766 1.00 88.56 87 GLU A CA 1
ATOM 682 C C . GLU A 1 87 ? -25.126 -6.069 31.276 1.00 88.56 87 GLU A C 1
ATOM 684 O O . GLU A 1 87 ? -24.122 -6.443 30.671 1.00 88.56 87 GLU A O 1
ATOM 689 N N . ALA A 1 88 ? -26.302 -5.922 30.658 1.00 90.12 88 ALA A N 1
ATOM 690 C CA . ALA A 1 88 ? -26.457 -6.101 29.216 1.00 90.12 88 ALA A CA 1
ATOM 691 C C . ALA A 1 88 ? -25.624 -5.084 28.417 1.00 90.12 88 ALA A C 1
ATOM 693 O O . ALA A 1 88 ? -24.929 -5.480 27.484 1.00 90.12 88 ALA A O 1
ATOM 694 N N . ARG A 1 89 ? -25.611 -3.809 28.832 1.00 88.62 89 ARG A N 1
ATOM 695 C CA . ARG A 1 89 ? -24.794 -2.759 28.195 1.00 88.62 89 ARG A CA 1
ATOM 696 C C . ARG A 1 89 ? -23.296 -3.031 28.302 1.00 88.62 89 ARG A C 1
ATOM 698 O O . ARG A 1 89 ? -22.571 -2.763 27.355 1.00 88.62 89 ARG A O 1
ATOM 705 N N . VAL A 1 90 ? -22.829 -3.588 29.424 1.00 89.00 90 VAL A N 1
ATOM 706 C CA . VAL A 1 90 ? -21.423 -4.012 29.563 1.00 89.00 90 VAL A CA 1
ATOM 707 C C . VAL A 1 90 ? -21.084 -5.103 28.548 1.00 89.00 90 VAL A C 1
ATOM 709 O O . VAL A 1 90 ? -20.082 -4.981 27.855 1.00 89.00 90 VAL A O 1
ATOM 712 N N . ARG A 1 91 ? -21.929 -6.135 28.418 1.00 87.88 91 ARG A N 1
ATOM 713 C CA . ARG A 1 91 ? -21.693 -7.235 27.465 1.00 87.88 91 ARG A CA 1
ATOM 714 C C . ARG A 1 91 ? -21.705 -6.759 26.012 1.00 87.88 91 ARG A C 1
ATOM 716 O O . ARG A 1 91 ? -20.880 -7.202 25.223 1.00 87.88 91 ARG A O 1
ATOM 723 N N . GLU A 1 92 ? -22.634 -5.873 25.664 1.00 86.94 92 GLU A N 1
ATOM 724 C CA . GLU A 1 92 ? -22.726 -5.282 24.325 1.00 86.94 92 GLU A CA 1
ATOM 725 C C . GLU A 1 92 ? -21.476 -4.458 24.000 1.00 86.94 92 GLU A C 1
ATOM 727 O O . GLU A 1 92 ? -20.854 -4.671 22.963 1.00 86.94 92 GLU A O 1
ATOM 732 N N . PHE A 1 93 ? -21.036 -3.609 24.930 1.00 86.69 93 PHE A N 1
ATOM 733 C CA . PHE A 1 93 ? -19.822 -2.813 24.761 1.00 86.69 93 PHE A CA 1
ATOM 734 C C . PHE A 1 93 ? -18.556 -3.679 24.649 1.00 86.69 93 PHE A C 1
ATOM 736 O O . PHE A 1 93 ? -17.670 -3.383 23.849 1.00 86.69 93 PHE A O 1
ATOM 743 N N . GLU A 1 94 ? -18.454 -4.765 25.421 1.00 83.25 94 GLU A N 1
ATOM 744 C CA . GLU A 1 94 ? -17.343 -5.723 25.312 1.00 83.25 94 GLU A CA 1
ATOM 745 C C . GLU A 1 94 ? -17.335 -6.418 23.938 1.00 83.25 94 GLU A C 1
ATOM 747 O O . GLU A 1 94 ? -16.287 -6.480 23.294 1.00 83.25 94 GLU A O 1
ATOM 752 N N . ALA A 1 95 ? -18.499 -6.836 23.432 1.00 83.06 95 ALA A N 1
ATOM 753 C CA . ALA A 1 95 ? -18.621 -7.436 22.103 1.00 83.06 95 ALA A CA 1
ATOM 754 C C . ALA A 1 95 ? -18.293 -6.443 20.967 1.00 83.06 95 ALA A C 1
ATOM 756 O O . ALA A 1 95 ? -17.636 -6.798 19.984 1.00 83.06 95 ALA A O 1
ATOM 757 N N . GLU A 1 96 ? -18.714 -5.182 21.093 1.00 81.12 96 GLU A N 1
ATOM 758 C CA . GLU A 1 96 ? -18.371 -4.118 20.143 1.00 81.12 96 GLU A CA 1
ATOM 759 C C . GLU A 1 96 ? -16.879 -3.773 20.174 1.00 81.12 96 GLU A C 1
ATOM 761 O O . GLU A 1 96 ? -16.278 -3.522 19.125 1.00 81.12 96 GLU A O 1
ATOM 766 N N . ARG A 1 97 ? -16.250 -3.786 21.354 1.00 79.12 97 ARG A N 1
ATOM 767 C CA . ARG A 1 97 ? -14.806 -3.571 21.512 1.00 79.12 97 ARG A CA 1
ATOM 768 C C . ARG A 1 97 ? -14.003 -4.643 20.779 1.00 79.12 97 ARG A C 1
ATOM 770 O O . ARG A 1 97 ? -13.115 -4.296 20.000 1.00 79.12 97 ARG A O 1
ATOM 777 N N . GLU A 1 98 ? -14.340 -5.914 20.977 1.00 76.81 98 GLU A N 1
ATOM 778 C CA . GLU A 1 98 ? -13.671 -7.034 20.303 1.00 76.81 98 GLU A CA 1
ATOM 779 C C . GLU A 1 98 ? -13.860 -6.958 18.781 1.00 76.81 98 GLU A C 1
ATOM 781 O O . GLU A 1 98 ? -12.886 -6.961 18.025 1.00 76.81 98 GLU A O 1
ATOM 786 N N . GLY A 1 99 ? -15.097 -6.756 18.316 1.00 75.25 99 GLY A N 1
ATOM 787 C CA . GLY A 1 99 ? -15.388 -6.684 16.883 1.00 75.25 99 GLY A CA 1
ATOM 788 C C . GLY A 1 99 ? -14.833 -5.437 16.183 1.00 75.25 99 GLY A C 1
ATOM 789 O O . GLY A 1 99 ? -14.494 -5.487 14.998 1.00 75.25 99 GLY A O 1
ATOM 790 N N . SER A 1 100 ? -14.738 -4.298 16.874 1.00 75.31 100 SER A N 1
ATOM 791 C CA . SER A 1 100 ? -14.212 -3.059 16.290 1.00 75.31 100 SER A CA 1
ATOM 792 C C . SER A 1 100 ? -12.685 -3.050 16.224 1.00 75.31 100 SER A C 1
ATOM 794 O O . SER A 1 100 ? -12.140 -2.564 15.230 1.00 75.31 100 SER A O 1
ATOM 796 N N . GLY A 1 101 ? -11.992 -3.618 17.215 1.00 72.69 101 GLY A N 1
ATOM 797 C CA . GLY A 1 101 ? -10.531 -3.730 17.218 1.00 72.69 101 GLY A CA 1
ATOM 798 C C . GLY A 1 101 ? -10.017 -4.551 16.035 1.00 72.69 101 GLY A C 1
ATOM 799 O O . GLY A 1 101 ? -9.197 -4.064 15.254 1.00 72.69 101 GLY A O 1
ATOM 800 N N . GLU A 1 102 ? -10.581 -5.744 15.837 1.00 72.31 102 GLU A N 1
ATOM 801 C CA . GLU A 1 102 ? -10.209 -6.641 14.737 1.00 72.31 102 GLU A CA 1
ATOM 802 C C . GLU A 1 102 ? -10.483 -6.021 13.363 1.00 72.31 102 GLU A C 1
ATOM 804 O O . GLU A 1 102 ? -9.606 -6.014 12.499 1.00 72.31 102 GLU A O 1
ATOM 809 N N . ARG A 1 103 ? -11.663 -5.416 13.168 1.00 74.56 103 ARG A N 1
ATOM 810 C CA . ARG A 1 103 ? -12.010 -4.749 11.901 1.00 74.56 103 ARG A CA 1
ATOM 811 C C . ARG A 1 103 ? -11.107 -3.560 11.600 1.00 74.56 103 ARG A C 1
ATOM 813 O O . ARG A 1 103 ? -10.752 -3.347 10.444 1.00 74.56 103 ARG A O 1
ATOM 820 N N . THR A 1 104 ? -10.737 -2.782 12.618 1.00 74.88 104 THR A N 1
ATOM 821 C CA . THR A 1 104 ? -9.859 -1.619 12.421 1.00 74.88 104 THR A CA 1
ATOM 822 C C . THR A 1 104 ? -8.451 -2.073 12.038 1.00 74.88 104 THR A C 1
ATOM 824 O O . THR A 1 104 ? -7.876 -1.536 11.093 1.00 74.88 104 THR A O 1
ATOM 827 N N . LEU A 1 105 ? -7.919 -3.091 12.720 1.00 72.19 105 LEU A N 1
ATOM 828 C CA . LEU A 1 105 ? -6.609 -3.659 12.409 1.00 72.19 105 LEU A CA 1
ATOM 829 C C . LEU A 1 105 ? -6.592 -4.289 11.011 1.00 72.19 105 LEU A C 1
ATOM 831 O O . LEU A 1 105 ? -5.673 -4.043 10.232 1.00 72.19 105 LEU A O 1
ATOM 835 N N . GLN A 1 106 ? -7.641 -5.030 10.651 1.00 72.75 106 GLN A N 1
ATOM 836 C CA . GLN A 1 106 ? -7.778 -5.616 9.322 1.00 72.75 106 GLN A CA 1
ATOM 837 C C . GLN A 1 106 ? -7.827 -4.542 8.225 1.00 72.75 106 GLN A C 1
ATOM 839 O O . GLN A 1 106 ? -7.073 -4.630 7.258 1.00 72.75 106 GLN A O 1
ATOM 844 N N . ALA A 1 107 ? -8.646 -3.500 8.396 1.00 72.38 107 ALA A N 1
ATOM 845 C CA . ALA A 1 107 ? -8.741 -2.401 7.436 1.00 72.38 107 ALA A CA 1
ATOM 846 C C . ALA A 1 107 ? -7.404 -1.656 7.269 1.00 72.38 107 ALA A C 1
ATOM 848 O O . ALA A 1 107 ? -7.036 -1.283 6.156 1.00 72.38 107 ALA A O 1
ATOM 849 N N . GLN A 1 108 ? -6.648 -1.471 8.355 1.00 72.50 108 GLN A N 1
ATOM 850 C CA . GLN A 1 108 ? -5.321 -0.853 8.300 1.00 72.50 108 GLN A CA 1
ATOM 851 C C . GLN A 1 108 ? -4.296 -1.743 7.591 1.00 72.50 108 GLN A C 1
ATOM 853 O O . GLN A 1 108 ? -3.540 -1.247 6.757 1.00 72.50 108 GLN A O 1
ATOM 858 N N . MET A 1 109 ? -4.288 -3.054 7.857 1.00 75.38 109 MET A N 1
ATOM 859 C CA . MET A 1 109 ? -3.419 -3.986 7.131 1.00 75.38 109 MET A CA 1
ATOM 860 C C . MET A 1 109 ? -3.752 -4.033 5.637 1.00 75.38 109 MET A C 1
ATOM 862 O O . MET A 1 109 ? -2.843 -4.077 4.812 1.00 75.38 109 MET A O 1
ATOM 866 N N . GLU A 1 110 ? -5.035 -4.013 5.271 1.00 75.56 110 GLU A N 1
ATOM 867 C CA . GLU A 1 110 ? -5.468 -3.960 3.872 1.00 75.56 110 GLU A CA 1
ATOM 868 C C . GLU A 1 110 ? -5.043 -2.651 3.198 1.00 75.5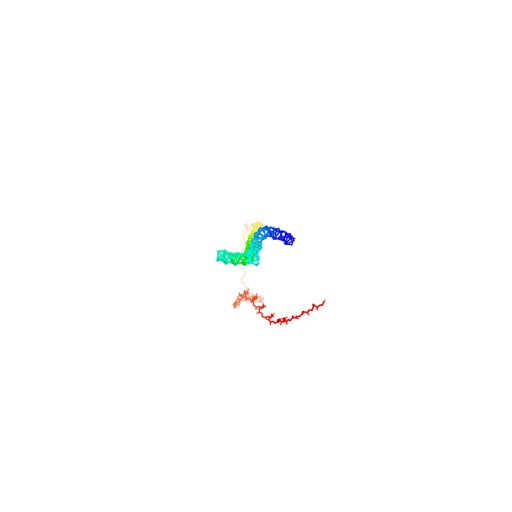6 110 GLU A C 1
ATOM 870 O O . GLU A 1 110 ? -4.497 -2.692 2.095 1.00 75.56 110 GLU A O 1
ATOM 875 N N . ALA A 1 111 ? -5.200 -1.509 3.875 1.00 74.75 111 ALA A N 1
ATOM 876 C CA . ALA A 1 111 ? -4.743 -0.213 3.376 1.00 74.75 111 ALA A CA 1
ATOM 877 C C . ALA A 1 111 ? -3.223 -0.192 3.138 1.00 74.75 111 ALA A C 1
ATOM 879 O O . ALA A 1 111 ? -2.777 0.194 2.057 1.00 74.75 111 ALA A O 1
ATOM 880 N N . LEU A 1 112 ? -2.438 -0.690 4.100 1.00 75.38 112 LEU A N 1
ATOM 881 C CA . LEU A 1 112 ? -0.982 -0.821 3.973 1.00 75.38 112 LEU A CA 1
ATOM 882 C C . LEU A 1 112 ? -0.589 -1.733 2.813 1.00 75.38 112 LEU A C 1
ATOM 884 O O . LEU A 1 112 ? 0.314 -1.424 2.036 1.00 75.38 112 LEU A O 1
ATOM 888 N N . ARG A 1 113 ? -1.278 -2.867 2.669 1.00 76.81 113 ARG A N 1
ATOM 889 C CA . ARG A 1 113 ? -1.020 -3.818 1.587 1.00 76.81 113 ARG A CA 1
ATOM 890 C C . ARG A 1 113 ? -1.266 -3.178 0.222 1.00 76.81 113 ARG A C 1
ATOM 892 O O . ARG A 1 113 ? -0.476 -3.395 -0.695 1.00 76.81 113 ARG A O 1
ATOM 899 N N . LEU A 1 114 ? -2.321 -2.374 0.114 1.00 80.19 114 LEU A N 1
ATOM 900 C CA . LEU A 1 114 ? -2.701 -1.681 -1.111 1.00 80.19 114 LEU A CA 1
ATOM 901 C C . LEU A 1 114 ? -1.712 -0.558 -1.458 1.00 80.19 114 LEU A C 1
ATOM 903 O O . LEU A 1 114 ? -1.311 -0.446 -2.613 1.00 80.19 114 LEU A O 1
ATOM 907 N N . GLU A 1 115 ? -1.247 0.210 -0.471 1.00 77.25 115 GLU A N 1
ATOM 908 C CA . GLU A 1 115 ? -0.198 1.228 -0.648 1.00 77.25 115 GLU A CA 1
ATOM 909 C C . GLU A 1 115 ? 1.133 0.607 -1.107 1.00 77.25 115 GLU A C 1
ATOM 911 O O . GLU A 1 115 ? 1.742 1.047 -2.082 1.00 77.25 115 GLU A O 1
ATOM 916 N N . MET A 1 116 ? 1.558 -0.494 -0.485 1.00 77.12 116 MET A N 1
ATOM 917 C CA . MET A 1 116 ? 2.763 -1.214 -0.912 1.00 77.12 116 MET A CA 1
ATOM 918 C C . MET A 1 116 ? 2.636 -1.773 -2.335 1.00 77.12 116 MET A C 1
ATOM 920 O O . MET A 1 116 ? 3.622 -1.860 -3.073 1.00 77.12 116 MET A O 1
ATOM 924 N N . GLU A 1 117 ? 1.434 -2.182 -2.737 1.00 81.19 117 GLU A N 1
ATOM 925 C CA . GLU A 1 117 ? 1.181 -2.679 -4.084 1.00 81.19 117 GLU A CA 1
ATOM 926 C C . GLU A 1 117 ? 1.212 -1.559 -5.129 1.00 81.19 117 GLU A C 1
ATOM 928 O O . GLU A 1 117 ? 1.797 -1.745 -6.200 1.00 81.19 117 GLU A O 1
ATOM 933 N N . THR A 1 118 ? 0.651 -0.384 -4.831 1.00 81.75 118 THR A N 1
ATOM 934 C CA . THR A 1 118 ? 0.720 0.765 -5.745 1.00 81.75 118 THR A CA 1
ATOM 935 C C . THR A 1 118 ? 2.158 1.229 -5.938 1.00 81.75 118 THR A C 1
ATOM 937 O O . THR A 1 118 ? 2.567 1.444 -7.077 1.00 81.75 118 THR A O 1
ATOM 940 N N . GLU A 1 119 ? 2.967 1.271 -4.880 1.00 77.50 119 GLU A N 1
ATOM 941 C CA . GLU A 1 119 ? 4.394 1.598 -4.977 1.00 77.50 119 GLU A CA 1
ATOM 942 C C . GLU A 1 119 ? 5.190 0.582 -5.791 1.00 77.50 119 GLU A C 1
ATOM 944 O O . GLU A 1 119 ? 6.057 0.940 -6.590 1.00 77.50 119 GLU A O 1
ATOM 949 N N . ARG A 1 120 ? 4.893 -0.710 -5.626 1.00 80.19 120 ARG A N 1
ATOM 950 C CA . ARG A 1 120 ? 5.502 -1.746 -6.467 1.00 80.19 120 ARG A CA 1
ATOM 951 C C . ARG A 1 120 ? 5.152 -1.542 -7.934 1.00 80.19 120 ARG A C 1
ATOM 953 O O . ARG A 1 120 ? 6.031 -1.683 -8.779 1.00 80.19 120 ARG A O 1
ATOM 960 N N . ARG A 1 121 ? 3.900 -1.192 -8.238 1.00 83.56 121 ARG A N 1
ATOM 961 C CA . ARG A 1 121 ? 3.4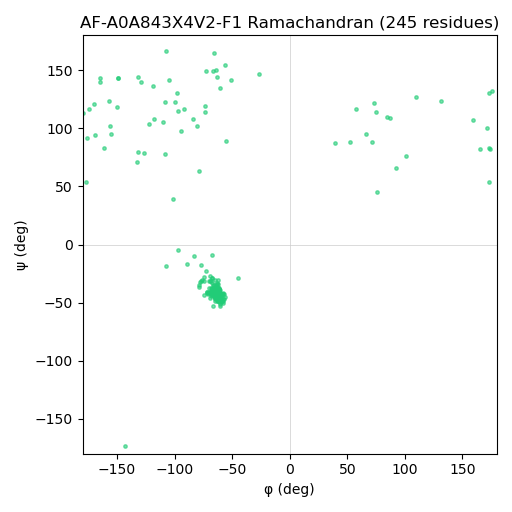56 -0.919 -9.612 1.00 83.56 121 ARG A CA 1
ATOM 962 C C . ARG A 1 121 ? 4.122 0.328 -10.186 1.00 83.56 121 ARG A C 1
ATOM 964 O O . ARG A 1 121 ? 4.574 0.280 -11.324 1.00 83.56 121 ARG A O 1
ATOM 971 N N . THR A 1 122 ? 4.242 1.410 -9.418 1.00 84.94 122 THR A N 1
ATOM 972 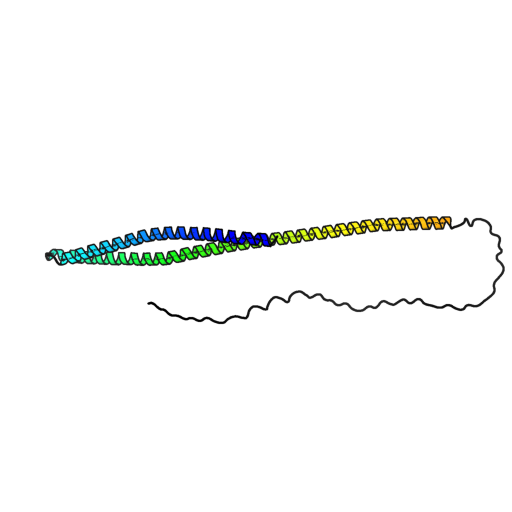C CA . THR A 1 122 ? 4.899 2.635 -9.900 1.00 84.94 122 THR A CA 1
ATOM 973 C C . THR A 1 122 ? 6.391 2.427 -10.139 1.00 84.94 122 THR A C 1
ATOM 975 O O . THR A 1 122 ? 6.909 2.868 -11.162 1.00 84.94 122 THR A O 1
ATOM 978 N N . MET A 1 123 ? 7.079 1.689 -9.263 1.00 81.56 123 MET A N 1
ATOM 979 C CA . MET A 1 123 ? 8.475 1.307 -9.490 1.00 81.56 123 MET A CA 1
ATOM 980 C C . MET A 1 123 ? 8.642 0.356 -10.677 1.00 81.56 123 MET A C 1
ATOM 982 O O . MET A 1 123 ? 9.620 0.456 -11.408 1.00 81.56 123 MET A O 1
ATOM 986 N N . ALA A 1 124 ? 7.711 -0.576 -10.884 1.00 83.88 124 ALA A N 1
ATOM 987 C CA . ALA A 1 124 ? 7.751 -1.447 -12.054 1.00 83.88 124 ALA A CA 1
ATOM 988 C C . ALA A 1 124 ? 7.611 -0.636 -13.352 1.00 83.88 124 ALA A C 1
ATOM 990 O O . ALA A 1 124 ? 8.402 -0.837 -14.270 1.00 83.88 124 ALA A O 1
ATOM 991 N N . ALA A 1 125 ? 6.675 0.316 -13.384 1.00 85.38 125 ALA A N 1
ATOM 992 C CA . ALA A 1 125 ? 6.464 1.200 -14.526 1.00 85.38 125 ALA A CA 1
ATOM 993 C C . ALA A 1 125 ? 7.695 2.074 -14.821 1.00 85.38 125 ALA A C 1
ATOM 995 O O . ALA A 1 125 ? 8.126 2.153 -15.967 1.00 85.38 125 ALA A O 1
ATOM 996 N N . SER A 1 126 ? 8.325 2.667 -13.799 1.00 85.38 126 SER A N 1
ATOM 997 C CA . SER A 1 126 ? 9.542 3.466 -14.014 1.00 85.38 126 SER A CA 1
ATOM 998 C C . SER A 1 126 ? 10.726 2.622 -14.495 1.00 85.38 126 SER A C 1
ATOM 1000 O O . SER A 1 126 ? 11.523 3.068 -15.319 1.00 85.38 126 SER A O 1
ATOM 1002 N N . MET A 1 127 ? 10.841 1.374 -14.032 1.00 88.56 127 MET A N 1
ATOM 1003 C CA . MET A 1 127 ? 11.856 0.442 -14.530 1.00 88.56 127 MET A CA 1
ATOM 1004 C C . MET A 1 127 ? 11.600 0.006 -15.977 1.00 88.56 127 MET A C 1
ATOM 1006 O O . MET A 1 127 ? 12.555 -0.290 -16.694 1.00 88.56 127 MET A O 1
ATOM 1010 N N . GLU A 1 128 ? 10.342 -0.068 -16.405 1.00 89.12 128 GLU A N 1
ATOM 1011 C CA . GLU A 1 128 ? 9.968 -0.336 -17.795 1.00 89.12 128 GLU A CA 1
ATOM 1012 C C . GLU A 1 128 ? 10.327 0.846 -18.703 1.00 89.12 128 GLU A C 1
ATOM 1014 O O . GLU A 1 128 ? 11.033 0.652 -19.690 1.00 89.12 128 GLU A O 1
ATOM 1019 N N . GLU A 1 129 ? 10.004 2.074 -18.292 1.00 89.44 129 GLU A N 1
ATOM 1020 C CA . GLU A 1 129 ? 10.384 3.300 -19.008 1.00 89.44 129 GLU A CA 1
ATOM 1021 C C . GLU A 1 129 ? 11.908 3.403 -19.205 1.00 89.44 129 GLU A C 1
ATOM 1023 O O . GLU A 1 129 ? 12.395 3.620 -20.315 1.00 89.44 129 GLU A O 1
ATOM 1028 N N . LEU A 1 130 ? 12.695 3.119 -18.159 1.00 89.31 130 LEU A N 1
ATOM 1029 C CA . LEU A 1 130 ? 14.159 3.094 -18.259 1.00 89.31 130 LEU A CA 1
ATOM 1030 C C . LEU A 1 130 ? 14.684 2.016 -19.222 1.00 89.31 130 LEU A C 1
ATOM 1032 O O . LEU A 1 130 ? 15.736 2.196 -19.848 1.00 89.31 130 LEU A O 1
ATOM 1036 N N . ARG A 1 131 ? 13.998 0.871 -19.335 1.00 88.69 131 ARG A N 1
ATOM 1037 C CA . ARG A 1 131 ? 14.369 -0.181 -20.295 1.00 88.69 131 ARG A CA 1
ATOM 1038 C C . ARG A 1 131 ? 14.096 0.269 -21.725 1.00 88.69 131 ARG A C 1
ATOM 1040 O O . ARG A 1 131 ? 14.958 0.053 -22.581 1.00 88.69 131 ARG A O 1
ATOM 1047 N N . ASP A 1 132 ? 12.967 0.923 -21.959 1.00 91.81 132 ASP A N 1
ATOM 1048 C CA . ASP A 1 132 ? 12.584 1.449 -23.269 1.00 91.81 132 ASP A CA 1
ATOM 1049 C C . ASP A 1 132 ? 13.516 2.578 -23.723 1.00 91.81 132 ASP A C 1
ATOM 1051 O O . ASP A 1 132 ? 14.008 2.572 -24.859 1.00 91.81 132 ASP A O 1
ATOM 1055 N N . ASP A 1 133 ? 13.874 3.488 -22.818 1.00 91.12 133 ASP A N 1
ATOM 1056 C CA . ASP A 1 133 ? 14.869 4.532 -23.071 1.00 91.12 133 ASP A CA 1
ATOM 1057 C C . ASP A 1 133 ? 16.230 3.934 -23.427 1.00 91.12 133 ASP A C 1
ATOM 1059 O O . ASP A 1 133 ? 16.877 4.333 -24.404 1.00 91.12 133 ASP A O 1
ATOM 1063 N N . ARG A 1 134 ? 16.669 2.921 -22.672 1.00 92.38 134 ARG A N 1
ATOM 1064 C CA . ARG A 1 134 ? 17.927 2.220 -22.944 1.00 92.38 134 ARG A CA 1
ATOM 1065 C C . ARG A 1 134 ? 17.897 1.521 -24.303 1.00 92.38 134 ARG A C 1
ATOM 1067 O O . ARG A 1 134 ? 18.897 1.570 -25.026 1.00 92.38 134 ARG A O 1
ATOM 1074 N N . ALA A 1 135 ? 16.785 0.884 -24.666 1.00 92.12 135 ALA A N 1
ATOM 1075 C CA . ALA A 1 135 ? 16.609 0.250 -25.971 1.00 92.12 135 ALA A CA 1
ATOM 1076 C C . ALA A 1 135 ? 16.670 1.286 -27.105 1.00 92.12 135 ALA A C 1
ATOM 1078 O O . ALA A 1 135 ? 17.405 1.096 -28.077 1.00 92.12 135 ALA A O 1
ATOM 1079 N N . THR A 1 136 ? 15.991 2.420 -26.932 1.00 94.25 136 THR A N 1
ATOM 1080 C CA . THR A 1 136 ? 15.981 3.536 -27.885 1.00 94.25 136 THR A CA 1
ATOM 1081 C C . THR A 1 136 ? 17.376 4.127 -28.077 1.00 94.25 136 THR A C 1
ATOM 1083 O O . THR A 1 136 ? 17.833 4.316 -29.207 1.00 94.25 136 THR A O 1
ATOM 1086 N N . MET A 1 137 ? 18.101 4.376 -26.985 1.00 92.38 137 MET A N 1
ATOM 1087 C CA . MET A 1 137 ? 19.476 4.879 -27.029 1.00 92.38 137 MET A CA 1
ATOM 1088 C C . MET A 1 137 ? 20.416 3.904 -27.736 1.00 92.38 137 MET A C 1
ATOM 1090 O O . MET A 1 137 ? 21.230 4.321 -28.561 1.00 92.38 137 MET A O 1
ATOM 1094 N N . ARG A 1 138 ? 20.278 2.601 -27.470 1.00 92.25 138 ARG A N 1
ATOM 1095 C CA . ARG A 1 138 ? 21.061 1.566 -28.152 1.00 92.25 138 ARG A CA 1
ATOM 1096 C C . ARG A 1 138 ? 20.764 1.526 -29.652 1.00 92.25 138 ARG A C 1
ATOM 1098 O O . ARG A 1 138 ? 21.703 1.425 -30.436 1.00 92.25 138 ARG A O 1
ATOM 1105 N N . GLY A 1 139 ? 19.495 1.647 -30.041 1.00 94.88 139 GLY A N 1
ATOM 1106 C CA . GLY A 1 139 ? 19.086 1.744 -31.444 1.00 94.88 139 GLY A CA 1
ATOM 1107 C C . GLY A 1 139 ? 19.742 2.934 -32.147 1.00 94.88 139 GLY A C 1
ATOM 1108 O O . GLY A 1 139 ? 20.418 2.756 -33.156 1.00 94.88 139 GLY A O 1
ATOM 1109 N N . ARG A 1 140 ? 19.654 4.129 -31.547 1.00 92.81 140 ARG A N 1
ATOM 1110 C CA . ARG A 1 140 ? 20.271 5.356 -32.084 1.00 92.81 140 ARG A CA 1
ATOM 1111 C C . ARG A 1 140 ? 21.791 5.261 -32.206 1.00 92.81 140 ARG A C 1
ATOM 1113 O O . ARG A 1 140 ? 22.360 5.781 -33.162 1.00 92.81 140 ARG A O 1
ATOM 1120 N N . LEU A 1 141 ? 22.464 4.632 -31.241 1.00 91.25 141 LEU A N 1
ATOM 1121 C CA . LEU A 1 141 ? 23.909 4.403 -31.320 1.00 91.25 141 LEU A CA 1
ATOM 1122 C C . LEU A 1 141 ? 24.258 3.460 -32.475 1.00 91.25 141 LEU A C 1
ATOM 1124 O O . LEU A 1 141 ? 25.136 3.791 -33.265 1.00 91.25 141 LEU A O 1
ATOM 1128 N N . GLY A 1 142 ? 23.525 2.354 -32.629 1.00 93.50 142 GLY A N 1
ATOM 1129 C CA . GLY A 1 142 ? 23.723 1.426 -33.745 1.00 93.50 142 GLY A CA 1
ATOM 1130 C C . GLY A 1 142 ? 23.479 2.072 -35.113 1.00 93.50 142 GLY A C 1
ATOM 1131 O O . GLY A 1 142 ? 24.248 1.850 -36.047 1.00 93.50 142 GLY A O 1
ATOM 1132 N N . GLU A 1 143 ? 22.459 2.925 -35.236 1.00 93.88 143 GLU A N 1
ATOM 1133 C CA . GLU A 1 143 ? 22.200 3.692 -36.461 1.00 93.88 143 GLU A CA 1
ATOM 1134 C C . GLU A 1 143 ? 23.335 4.669 -36.778 1.00 93.88 143 GLU A C 1
ATOM 1136 O O . GLU A 1 143 ? 23.816 4.694 -37.910 1.00 93.88 143 GLU A O 1
ATOM 1141 N N . ARG A 1 144 ? 23.820 5.421 -35.781 1.00 93.12 144 ARG A N 1
ATOM 1142 C CA . ARG A 1 144 ? 24.957 6.341 -35.950 1.00 93.12 144 ARG A CA 1
ATOM 1143 C C . ARG A 1 144 ? 26.237 5.612 -36.344 1.00 93.12 144 ARG A C 1
ATOM 1145 O O . ARG A 1 144 ? 26.987 6.101 -37.185 1.00 93.12 144 ARG A O 1
ATOM 1152 N N . GLU A 1 145 ? 26.496 4.447 -35.758 1.00 94.50 145 GLU A N 1
ATOM 1153 C CA . GLU A 1 145 ? 27.636 3.605 -36.128 1.00 94.50 145 GLU A CA 1
ATOM 1154 C C . GLU A 1 145 ? 27.509 3.088 -37.564 1.00 94.50 145 GLU A C 1
ATOM 1156 O O . GLU A 1 145 ? 28.471 3.154 -38.335 1.00 94.50 145 GLU A O 1
ATOM 1161 N N . ALA A 1 146 ? 26.317 2.633 -37.957 1.00 91.75 146 ALA A N 1
ATOM 1162 C CA . ALA A 1 146 ? 26.045 2.192 -39.319 1.00 91.75 146 ALA A CA 1
ATOM 1163 C C . ALA A 1 146 ? 26.185 3.340 -40.332 1.00 91.75 146 ALA A C 1
ATOM 1165 O O . ALA A 1 146 ? 26.743 3.142 -41.412 1.00 91.75 146 ALA A O 1
ATOM 1166 N N . GLU A 1 147 ? 25.720 4.541 -39.995 1.00 95.75 147 GLU A N 1
ATOM 1167 C CA . GLU A 1 147 ? 25.870 5.741 -40.819 1.00 95.75 147 GLU A CA 1
ATOM 1168 C C . GLU A 1 147 ? 27.342 6.148 -40.958 1.00 95.75 147 GLU A C 1
ATOM 1170 O O . GLU A 1 147 ? 27.823 6.361 -42.073 1.00 95.75 147 GLU A O 1
ATOM 1175 N N . ALA A 1 148 ? 28.101 6.148 -39.859 1.00 94.44 148 ALA A N 1
ATOM 1176 C CA . ALA A 1 148 ? 29.536 6.411 -39.884 1.00 94.44 148 ALA A CA 1
ATOM 1177 C C . ALA A 1 148 ? 30.298 5.377 -40.732 1.00 94.44 148 ALA A C 1
ATOM 1179 O O . ALA A 1 148 ? 31.207 5.739 -41.484 1.00 94.44 148 ALA A O 1
ATOM 1180 N N . ALA A 1 149 ? 29.923 4.097 -40.661 1.00 92.19 149 ALA A N 1
ATOM 1181 C CA . ALA A 1 149 ? 30.500 3.051 -41.502 1.00 92.19 149 ALA A CA 1
ATOM 1182 C C . ALA A 1 149 ? 30.186 3.275 -42.990 1.00 92.19 149 ALA A C 1
ATOM 1184 O O . ALA A 1 149 ? 31.088 3.194 -43.825 1.00 92.19 149 ALA A O 1
ATOM 1185 N N . ARG A 1 150 ? 28.937 3.627 -43.328 1.00 95.62 150 ARG A N 1
ATOM 1186 C CA . ARG A 1 150 ? 28.542 3.979 -44.705 1.00 95.62 150 ARG A CA 1
ATOM 1187 C C . ARG A 1 150 ? 29.330 5.180 -45.227 1.00 95.62 150 ARG A C 1
ATOM 1189 O O . ARG A 1 150 ? 29.805 5.134 -46.358 1.00 95.62 150 ARG A O 1
ATOM 1196 N N . ALA A 1 151 ? 29.518 6.212 -44.405 1.00 94.88 151 ALA A N 1
ATOM 1197 C CA . ALA A 1 151 ? 30.300 7.390 -44.767 1.00 94.88 151 ALA A CA 1
ATOM 1198 C C . ALA A 1 151 ? 31.773 7.046 -45.051 1.00 94.88 151 ALA A C 1
ATOM 1200 O O . ALA A 1 151 ? 32.336 7.529 -46.032 1.00 94.88 151 ALA A O 1
ATOM 1201 N N . ARG A 1 152 ? 32.387 6.165 -44.246 1.00 95.38 152 ARG A N 1
ATOM 1202 C CA . ARG A 1 152 ? 33.758 5.675 -44.488 1.00 95.38 152 ARG A CA 1
ATOM 1203 C C . ARG A 1 152 ? 33.868 4.907 -45.804 1.00 95.38 152 ARG A C 1
ATOM 1205 O O . ARG A 1 152 ? 34.738 5.216 -46.607 1.00 95.38 152 ARG A O 1
ATOM 1212 N N . ILE A 1 153 ? 32.948 3.972 -46.056 1.00 95.00 153 ILE A N 1
ATOM 1213 C CA . ILE A 1 153 ? 32.915 3.202 -47.310 1.00 95.00 153 ILE A CA 1
ATOM 1214 C C . ILE A 1 153 ? 32.754 4.135 -48.518 1.00 95.00 153 ILE A C 1
ATOM 1216 O O . ILE A 1 153 ? 33.430 3.957 -49.530 1.00 95.00 153 ILE A O 1
ATOM 1220 N N . ALA A 1 154 ? 31.886 5.146 -48.417 1.00 95.94 154 ALA A N 1
ATOM 1221 C CA . ALA A 1 154 ? 31.697 6.131 -49.478 1.00 95.94 154 ALA A CA 1
ATOM 1222 C C . ALA A 1 154 ? 32.973 6.951 -49.745 1.00 95.94 154 ALA A C 1
ATOM 1224 O O . ALA A 1 154 ? 33.334 7.161 -50.902 1.00 95.94 154 ALA A O 1
ATOM 1225 N N . ALA A 1 155 ? 33.687 7.366 -48.694 1.00 95.75 155 ALA A N 1
ATOM 1226 C CA . ALA A 1 155 ? 34.957 8.074 -48.830 1.00 95.75 155 ALA A CA 1
ATOM 1227 C C . ALA A 1 155 ? 36.038 7.201 -49.496 1.00 95.75 155 ALA A C 1
ATOM 1229 O O . ALA A 1 155 ? 36.697 7.645 -50.438 1.00 95.75 155 ALA A O 1
ATOM 1230 N N . ASP A 1 156 ? 36.177 5.944 -49.065 1.00 96.69 156 ASP A N 1
ATOM 1231 C CA . ASP A 1 156 ? 37.129 4.992 -49.649 1.00 96.69 156 ASP A CA 1
ATOM 1232 C C . ASP A 1 156 ? 36.828 4.719 -51.131 1.00 96.69 156 ASP A C 1
ATOM 1234 O O . ASP A 1 156 ? 37.744 4.607 -51.953 1.00 96.69 156 ASP A O 1
ATOM 1238 N N . TYR A 1 157 ? 35.542 4.655 -51.490 1.00 97.38 157 TYR A N 1
ATOM 1239 C CA . TYR A 1 157 ? 35.106 4.488 -52.872 1.00 97.38 157 TYR A CA 1
ATOM 1240 C C . TYR A 1 157 ? 35.534 5.660 -53.765 1.00 97.38 157 TYR A C 1
ATOM 1242 O O . TYR A 1 157 ? 36.073 5.425 -54.849 1.00 97.38 157 TYR A O 1
ATOM 1250 N N . GLU A 1 158 ? 35.356 6.909 -53.323 1.00 96.38 158 GLU A N 1
ATOM 1251 C CA . GLU A 1 158 ? 35.784 8.079 -54.104 1.00 96.38 158 GLU A CA 1
ATOM 1252 C C . GLU A 1 158 ? 37.312 8.122 -54.274 1.00 96.38 158 GLU A C 1
ATOM 1254 O O . GLU A 1 158 ? 37.802 8.334 -55.385 1.00 96.38 158 GLU A O 1
ATOM 1259 N N . ILE A 1 159 ? 38.083 7.782 -53.232 1.00 96.38 159 ILE A N 1
ATOM 1260 C CA . ILE A 1 159 ? 39.549 7.661 -53.334 1.00 96.38 159 ILE A CA 1
ATOM 1261 C C . ILE A 1 159 ? 39.946 6.600 -54.372 1.00 96.38 159 ILE A C 1
ATOM 1263 O O . ILE A 1 159 ? 40.867 6.801 -55.176 1.00 96.38 159 ILE A O 1
ATOM 1267 N N . LEU A 1 160 ? 39.278 5.443 -54.357 1.00 97.50 160 LEU A N 1
ATOM 1268 C CA . LEU A 1 160 ? 39.553 4.360 -55.297 1.00 97.50 160 LEU A CA 1
ATOM 1269 C C . LEU A 1 160 ? 39.217 4.771 -56.735 1.00 97.50 160 LEU A C 1
ATOM 1271 O O . LEU A 1 160 ? 40.020 4.541 -57.643 1.00 97.50 160 LEU A O 1
ATOM 1275 N N . LYS A 1 161 ? 38.061 5.401 -56.936 1.00 97.38 161 LYS A N 1
ATOM 1276 C CA . LYS A 1 161 ? 37.600 5.922 -58.225 1.00 97.38 161 LYS A CA 1
ATOM 1277 C C . LYS A 1 161 ? 38.592 6.925 -58.811 1.00 97.38 161 LYS A C 1
ATOM 1279 O O . LYS A 1 161 ? 39.001 6.759 -59.962 1.00 97.38 161 LYS A O 1
ATOM 1284 N N . ASP A 1 162 ? 39.074 7.879 -58.018 1.00 96.88 162 ASP A N 1
ATOM 1285 C CA . ASP A 1 162 ? 40.098 8.838 -58.448 1.00 96.88 162 ASP A CA 1
ATOM 1286 C C . ASP A 1 162 ? 41.405 8.151 -58.852 1.00 96.88 162 ASP A C 1
ATOM 1288 O O . ASP A 1 162 ? 42.013 8.484 -59.876 1.00 96.88 162 ASP A O 1
ATOM 1292 N N . ARG A 1 163 ? 41.832 7.136 -58.092 1.00 96.62 163 ARG A N 1
ATOM 1293 C CA . ARG A 1 163 ? 43.034 6.352 -58.405 1.00 96.62 163 ARG A CA 1
ATOM 1294 C C . ARG A 1 163 ? 42.889 5.588 -59.721 1.00 96.62 163 ARG A C 1
ATOM 1296 O O . ARG A 1 163 ? 43.837 5.553 -60.508 1.00 96.62 163 ARG A O 1
ATOM 1303 N N . VAL A 1 164 ? 41.726 4.986 -59.968 1.00 97.06 164 VAL A N 1
ATOM 1304 C CA . VAL A 1 164 ? 41.428 4.275 -61.220 1.00 97.06 164 VAL A CA 1
ATOM 1305 C C . VAL A 1 164 ? 41.420 5.247 -62.397 1.00 97.06 164 VAL A C 1
ATOM 1307 O O . VAL A 1 164 ? 42.085 4.988 -63.399 1.00 97.06 164 VAL A O 1
ATOM 1310 N N . LEU A 1 165 ? 40.750 6.394 -62.264 1.00 96.38 165 LEU A N 1
ATOM 1311 C CA . LEU A 1 165 ? 40.722 7.426 -63.302 1.00 96.38 165 LEU A CA 1
ATOM 1312 C C . LEU A 1 165 ? 42.120 7.971 -63.606 1.00 96.38 165 LEU A C 1
ATOM 1314 O O . LEU A 1 165 ? 42.475 8.140 -64.774 1.00 96.38 165 LEU A O 1
ATOM 1318 N N . LYS A 1 166 ? 42.940 8.210 -62.577 1.00 96.69 166 LYS A N 1
ATOM 1319 C CA . LYS A 1 166 ? 44.329 8.649 -62.746 1.00 96.69 166 LYS A CA 1
ATOM 1320 C C . LYS A 1 166 ? 45.154 7.612 -63.509 1.00 96.69 166 LYS A C 1
ATOM 1322 O O . LYS A 1 166 ? 45.777 7.970 -64.507 1.00 96.69 166 LYS A O 1
ATOM 1327 N N . LYS A 1 167 ? 45.092 6.336 -63.108 1.00 96.75 167 LYS A N 1
ATOM 1328 C CA . LYS A 1 167 ? 45.775 5.239 -63.816 1.00 96.75 167 LYS A CA 1
ATOM 1329 C C . LYS A 1 167 ? 45.319 5.121 -65.267 1.00 96.75 167 LYS A C 1
ATOM 1331 O O . LYS A 1 167 ? 46.151 4.955 -66.150 1.00 96.75 167 LYS A O 1
ATOM 1336 N N . HIS A 1 168 ? 44.019 5.241 -65.529 1.00 96.12 168 HIS A N 1
ATOM 1337 C CA . HIS A 1 168 ? 43.495 5.177 -66.890 1.00 96.12 168 HIS A CA 1
ATOM 1338 C C . HIS A 1 168 ? 44.020 6.329 -67.760 1.00 96.12 168 HIS A C 1
ATOM 1340 O O . HIS A 1 168 ? 44.472 6.103 -68.879 1.00 96.12 168 HIS A O 1
ATOM 1346 N N . ARG A 1 169 ? 44.042 7.561 -67.233 1.00 94.94 169 ARG A N 1
ATOM 1347 C CA . ARG A 1 169 ? 44.624 8.723 -67.930 1.00 94.94 169 ARG A CA 1
ATOM 1348 C C . ARG A 1 169 ? 46.123 8.553 -68.186 1.00 94.94 169 ARG A C 1
ATOM 1350 O O . ARG A 1 169 ? 46.601 8.926 -69.252 1.00 94.94 169 ARG A O 1
ATOM 1357 N N . GLU A 1 170 ? 46.868 8.001 -67.231 1.00 94.38 170 GLU A N 1
ATOM 1358 C CA . GLU A 1 170 ? 48.294 7.691 -67.402 1.00 94.38 170 GLU A CA 1
ATOM 1359 C C . GLU A 1 170 ? 48.516 6.643 -68.498 1.00 94.38 170 GLU A C 1
ATOM 1361 O O . GLU A 1 170 ? 49.342 6.862 -69.381 1.00 94.38 170 GLU A O 1
ATOM 1366 N N . GLN A 1 171 ? 47.729 5.563 -68.508 1.00 92.88 171 GLN A N 1
ATOM 1367 C CA . GLN A 1 171 ? 47.766 4.550 -69.567 1.00 92.88 171 GLN A CA 1
ATOM 1368 C C . GLN A 1 171 ? 47.437 5.142 -70.943 1.00 92.88 171 GLN A C 1
ATOM 1370 O O . GLN A 1 171 ? 48.127 4.844 -71.913 1.00 92.88 171 GLN A O 1
ATOM 1375 N N . GLN A 1 172 ? 46.434 6.022 -71.039 1.00 92.44 172 GLN A N 1
ATOM 1376 C CA . GLN A 1 172 ? 46.116 6.721 -72.288 1.00 92.44 172 GLN A CA 1
ATOM 1377 C C . GLN A 1 172 ? 47.278 7.602 -72.767 1.00 92.44 172 GLN A C 1
ATOM 1379 O O . GLN A 1 172 ? 47.610 7.581 -73.950 1.00 92.44 172 GLN A O 1
ATOM 1384 N N . ARG A 1 173 ? 47.934 8.345 -71.864 1.00 91.94 173 ARG A N 1
ATOM 1385 C CA . ARG A 1 173 ? 49.121 9.149 -72.208 1.00 91.94 173 ARG A CA 1
ATOM 1386 C C . ARG A 1 173 ? 50.277 8.275 -72.686 1.00 91.94 173 ARG A C 1
ATOM 1388 O O . ARG A 1 173 ? 50.908 8.613 -73.680 1.00 91.94 173 ARG A O 1
ATOM 1395 N N . GLN A 1 174 ? 50.536 7.154 -72.013 1.00 90.06 174 GLN A N 1
ATOM 1396 C CA . GLN A 1 174 ? 51.559 6.194 -72.432 1.00 90.06 174 GLN A CA 1
ATOM 1397 C C . GLN A 1 174 ? 51.243 5.608 -73.811 1.00 90.06 174 GLN A C 1
ATOM 1399 O O . GLN A 1 174 ? 52.131 5.549 -74.652 1.00 90.06 174 GLN A O 1
ATOM 1404 N N . ALA A 1 175 ? 49.986 5.246 -74.079 1.00 86.50 175 ALA A N 1
ATOM 1405 C CA . ALA A 1 175 ? 49.563 4.754 -75.389 1.00 86.50 175 ALA A CA 1
ATOM 1406 C C . ALA A 1 175 ? 49.757 5.806 -76.497 1.00 86.50 175 ALA A C 1
ATOM 1408 O O . ALA A 1 175 ? 50.251 5.467 -77.567 1.00 86.50 175 ALA A O 1
ATOM 1409 N N . GLN A 1 176 ? 49.444 7.079 -76.228 1.00 83.25 176 GLN A N 1
ATOM 1410 C CA . GLN A 1 176 ? 49.671 8.190 -77.166 1.00 83.25 176 GLN A CA 1
ATOM 1411 C C . GLN A 1 176 ? 51.162 8.473 -77.412 1.00 83.25 176 GLN A C 1
ATOM 1413 O O . GLN A 1 176 ? 51.543 8.841 -78.520 1.00 83.25 176 GLN A O 1
ATOM 1418 N N . GLN A 1 177 ? 52.015 8.298 -76.400 1.00 79.69 177 GLN A N 1
ATOM 1419 C CA . GLN A 1 177 ? 53.471 8.441 -76.535 1.00 79.69 177 GLN A CA 1
ATOM 1420 C C . GLN A 1 177 ? 54.120 7.232 -77.227 1.00 79.69 177 GLN A C 1
ATOM 1422 O O . GLN A 1 177 ? 55.129 7.385 -77.908 1.00 79.69 177 GLN A O 1
ATOM 1427 N N . ALA A 1 178 ? 53.545 6.038 -77.063 1.00 69.88 178 ALA A N 1
ATOM 1428 C CA . ALA A 1 178 ? 54.024 4.794 -77.659 1.00 69.88 178 ALA A CA 1
ATOM 1429 C C . ALA A 1 178 ? 53.545 4.579 -79.105 1.00 69.88 178 ALA A C 1
ATOM 1431 O O . ALA A 1 178 ? 54.045 3.677 -79.772 1.00 69.88 178 ALA A O 1
ATOM 1432 N N . THR A 1 179 ? 52.607 5.384 -79.612 1.00 58.66 179 THR A N 1
ATOM 1433 C CA . THR A 1 179 ? 52.313 5.465 -81.048 1.00 58.66 179 THR A CA 1
ATOM 1434 C C . THR A 1 179 ? 53.342 6.366 -81.736 1.00 58.66 179 THR A C 1
ATOM 1436 O O . THR A 1 179 ? 53.213 7.588 -81.650 1.00 58.66 179 THR A O 1
ATOM 1439 N N . PRO A 1 180 ? 54.359 5.827 -82.440 1.00 54.16 180 PRO A N 1
ATOM 1440 C CA . PRO A 1 180 ? 55.185 6.660 -83.297 1.00 54.16 180 PRO A CA 1
ATOM 1441 C C . PRO A 1 180 ? 54.309 7.239 -84.407 1.00 54.16 180 PRO A C 1
ATOM 1443 O O . PRO A 1 180 ? 53.412 6.564 -84.920 1.00 54.16 180 PRO A O 1
ATOM 1446 N N . ALA A 1 181 ? 54.596 8.480 -84.796 1.00 51.91 181 ALA A N 1
ATOM 1447 C CA . ALA A 1 181 ? 54.084 9.084 -86.014 1.00 51.91 181 ALA A CA 1
ATOM 1448 C C . ALA A 1 181 ? 54.449 8.189 -87.210 1.00 51.91 181 ALA A C 1
ATOM 1450 O O . ALA A 1 181 ? 55.498 8.332 -87.832 1.00 51.91 181 ALA A O 1
ATOM 1451 N N . ARG A 1 182 ? 53.577 7.232 -87.540 1.00 48.81 182 ARG A N 1
ATOM 1452 C CA . ARG A 1 182 ? 53.606 6.503 -88.807 1.00 48.81 182 ARG A CA 1
ATOM 1453 C C . ARG A 1 182 ? 52.977 7.413 -89.861 1.00 48.81 182 ARG A C 1
ATOM 1455 O O . ARG A 1 182 ? 51.920 7.136 -90.413 1.00 48.81 182 ARG A O 1
ATOM 1462 N N . THR A 1 183 ? 53.626 8.545 -90.097 1.00 46.81 183 THR A N 1
ATOM 1463 C CA . THR A 1 183 ? 53.347 9.444 -91.211 1.00 46.81 183 THR A CA 1
ATOM 1464 C C . THR A 1 183 ? 54.597 9.512 -92.069 1.00 46.81 183 THR A C 1
ATOM 1466 O O . THR A 1 183 ? 55.584 10.127 -91.678 1.00 46.81 183 THR A O 1
ATOM 1469 N N . GLY A 1 184 ? 54.518 8.882 -93.242 1.00 41.66 184 GLY A N 1
ATOM 1470 C CA . GLY A 1 184 ? 55.347 9.229 -94.395 1.00 41.66 184 GLY A CA 1
ATOM 1471 C C . GLY A 1 184 ? 56.547 8.328 -94.674 1.00 41.66 184 GLY A C 1
ATOM 1472 O O . GLY A 1 184 ? 57.676 8.741 -94.463 1.00 41.66 184 GLY A O 1
ATOM 1473 N N . SER A 1 185 ? 56.307 7.139 -95.228 1.00 37.66 185 SER A N 1
ATOM 1474 C CA . SER A 1 185 ? 57.016 6.665 -96.431 1.00 37.66 185 SER A CA 1
ATOM 1475 C C . SER A 1 185 ? 56.430 5.317 -96.846 1.00 37.66 185 SER A C 1
ATOM 1477 O O . SER A 1 185 ? 56.801 4.259 -96.342 1.00 37.66 185 SER A O 1
ATOM 1479 N N . ALA A 1 186 ? 55.434 5.387 -97.725 1.00 40.88 186 ALA A N 1
ATOM 1480 C CA . ALA A 1 186 ? 54.941 4.252 -98.477 1.00 40.88 186 ALA A CA 1
ATOM 1481 C C . ALA A 1 186 ? 55.834 4.089 -99.708 1.00 40.88 186 ALA A C 1
ATOM 1483 O O . ALA A 1 186 ? 55.752 4.899 -100.621 1.00 40.88 186 ALA A O 1
ATOM 1484 N N . PHE A 1 187 ? 56.665 3.053 -99.719 1.00 39.75 187 PHE A N 1
ATOM 1485 C CA . PHE A 1 187 ? 57.014 2.304 -100.923 1.00 39.75 187 PHE A CA 1
ATOM 1486 C C . PHE A 1 187 ? 57.433 0.903 -100.478 1.00 39.75 187 PHE A C 1
ATOM 1488 O O . PHE A 1 187 ? 58.568 0.670 -100.077 1.00 39.75 187 PHE A O 1
ATOM 1495 N N . ALA A 1 188 ? 56.481 -0.021 -100.511 1.00 37.22 188 ALA A N 1
ATOM 1496 C CA . ALA A 1 188 ? 56.757 -1.435 -100.690 1.00 37.22 188 ALA A CA 1
ATOM 1497 C C . ALA A 1 188 ? 55.540 -2.030 -101.396 1.00 37.22 188 ALA A C 1
ATOM 1499 O O . ALA A 1 188 ? 54.404 -1.901 -100.941 1.00 37.22 188 ALA A O 1
ATOM 1500 N N . SER A 1 189 ? 55.837 -2.538 -102.578 1.00 39.25 189 SER A N 1
ATOM 1501 C CA . SER A 1 189 ? 54.973 -3.018 -103.639 1.00 39.25 189 SER A CA 1
ATOM 1502 C C . SER A 1 189 ? 54.015 -4.110 -103.178 1.00 39.25 189 SER A C 1
ATOM 1504 O O . SER A 1 189 ? 54.276 -4.835 -102.224 1.00 39.25 189 SER A O 1
ATOM 1506 N N . LEU A 1 190 ? 52.903 -4.200 -103.897 1.00 45.38 190 LEU A N 1
ATOM 1507 C CA . LEU A 1 190 ? 51.723 -4.999 -103.593 1.00 45.38 190 LEU A CA 1
ATOM 1508 C C . LEU A 1 190 ? 51.687 -6.296 -104.417 1.00 45.38 190 LEU A C 1
ATOM 1510 O O . LEU A 1 190 ? 50.621 -6.687 -104.865 1.00 45.38 190 LEU A O 1
ATOM 1514 N N . ASP A 1 191 ? 52.830 -6.948 -104.622 1.00 44.78 191 ASP A N 1
ATOM 1515 C CA . ASP A 1 191 ? 52.927 -8.229 -105.328 1.00 44.78 191 ASP A CA 1
ATOM 1516 C C . ASP A 1 191 ? 54.107 -9.032 -104.756 1.00 44.78 191 ASP A C 1
ATOM 1518 O O . ASP A 1 191 ? 55.129 -8.443 -104.409 1.00 44.78 191 ASP A O 1
ATOM 1522 N N . ASP A 1 192 ? 53.936 -10.356 -104.669 1.00 38.72 192 ASP A N 1
ATOM 1523 C CA . ASP A 1 192 ? 54.819 -11.383 -104.077 1.00 38.72 192 ASP A CA 1
ATOM 1524 C C . ASP A 1 192 ? 54.631 -11.533 -102.544 1.00 38.72 192 ASP A C 1
ATOM 1526 O O . ASP A 1 192 ? 55.008 -10.674 -101.761 1.00 38.72 192 ASP A O 1
ATOM 1530 N N . ILE A 1 193 ? 54.074 -12.601 -101.956 1.00 42.62 193 ILE A N 1
ATOM 1531 C CA . ILE A 1 193 ? 54.074 -14.024 -102.313 1.00 42.62 193 ILE A CA 1
ATOM 1532 C C . ILE A 1 193 ? 52.855 -14.692 -101.651 1.00 42.62 193 ILE A C 1
ATOM 1534 O O . ILE A 1 193 ? 52.714 -14.704 -100.427 1.00 42.62 193 ILE A O 1
ATOM 1538 N N . VAL A 1 194 ? 52.008 -15.322 -102.465 1.00 42.66 194 VAL A N 1
ATOM 1539 C CA . VAL A 1 194 ? 51.086 -16.384 -102.048 1.00 42.66 194 VAL A CA 1
ATOM 1540 C C . VAL A 1 194 ? 51.802 -17.718 -102.255 1.00 42.66 194 VAL A C 1
ATOM 1542 O O . VAL A 1 194 ? 52.082 -18.068 -103.398 1.00 42.66 194 VAL A O 1
ATOM 1545 N N . SER A 1 195 ? 52.064 -18.480 -101.188 1.00 38.94 195 SER A N 1
ATOM 1546 C CA . SER A 1 195 ? 51.907 -19.949 -101.192 1.00 38.94 195 SER A CA 1
ATOM 1547 C C . SER A 1 195 ? 52.253 -20.607 -99.852 1.00 38.94 195 SER A C 1
ATOM 1549 O O . SER A 1 195 ? 53.408 -20.665 -99.455 1.00 38.94 195 SER A O 1
ATOM 1551 N N . LEU A 1 196 ? 51.197 -21.149 -99.236 1.00 40.97 196 LEU A N 1
ATOM 1552 C CA . LEU A 1 196 ? 51.057 -22.528 -98.741 1.00 40.97 196 LEU A CA 1
ATOM 1553 C C . LEU A 1 196 ? 52.069 -23.079 -97.714 1.00 40.97 196 LEU A C 1
ATOM 1555 O O . LEU A 1 196 ? 53.223 -23.359 -98.020 1.00 40.97 196 LEU A O 1
ATOM 1559 N N . GLY A 1 197 ? 51.543 -23.400 -96.527 1.00 35.12 197 GLY A N 1
ATOM 1560 C CA . GLY A 1 197 ? 52.144 -24.302 -95.542 1.00 35.12 197 GLY A CA 1
ATOM 1561 C C . GLY A 1 197 ? 51.188 -24.540 -94.367 1.00 35.12 197 GLY A C 1
ATOM 1562 O O . GLY A 1 197 ? 50.820 -23.596 -93.680 1.00 35.12 197 GLY A O 1
ATOM 1563 N N . ASP A 1 198 ? 50.759 -25.787 -94.198 1.00 36.47 198 ASP A N 1
ATOM 1564 C CA . ASP A 1 198 ? 49.569 -26.264 -93.478 1.00 36.47 198 ASP A CA 1
ATOM 1565 C C . ASP A 1 198 ? 49.492 -26.072 -91.940 1.00 36.47 198 ASP A C 1
ATOM 1567 O O . ASP A 1 198 ? 50.504 -25.851 -91.271 1.00 36.47 198 ASP A O 1
ATOM 1571 N N . PRO A 1 199 ? 48.277 -26.221 -91.355 1.00 53.09 199 PRO A N 1
ATOM 1572 C CA . PRO A 1 199 ? 47.964 -25.927 -89.961 1.00 53.09 199 PRO A CA 1
ATOM 1573 C C . PRO A 1 199 ? 47.978 -27.181 -89.073 1.00 53.09 199 PRO A C 1
ATOM 1575 O O . PRO A 1 199 ? 47.286 -28.155 -89.356 1.00 53.09 199 PRO A O 1
ATOM 1578 N N . SER A 1 200 ? 48.671 -27.151 -87.930 1.00 38.72 200 SER A N 1
ATOM 1579 C CA . SER A 1 200 ? 48.367 -28.072 -86.822 1.00 38.72 200 SER A CA 1
ATOM 1580 C C . SER A 1 200 ? 48.999 -27.657 -85.481 1.00 38.72 200 SER A C 1
ATOM 1582 O O . SER A 1 200 ? 50.147 -27.235 -85.426 1.00 38.72 200 SER A O 1
ATOM 1584 N N . VAL A 1 201 ? 48.228 -27.899 -84.406 1.00 43.25 201 VAL A N 1
ATOM 1585 C CA . VAL A 1 201 ? 48.601 -27.985 -82.971 1.00 43.25 201 VAL A CA 1
ATOM 1586 C C . VAL A 1 201 ? 48.898 -26.622 -82.296 1.00 43.25 201 VAL A C 1
ATOM 1588 O O . VAL A 1 201 ? 49.829 -25.929 -82.659 1.00 43.25 201 VAL A O 1
ATOM 1591 N N . VAL A 1 202 ? 48.135 -26.117 -81.315 1.00 43.06 202 VAL A N 1
ATOM 1592 C CA . VAL A 1 202 ? 47.801 -26.722 -80.013 1.00 43.06 202 VAL A CA 1
ATOM 1593 C C . VAL A 1 202 ? 46.415 -26.283 -79.520 1.00 43.06 202 VAL A C 1
ATOM 1595 O O . VAL A 1 202 ? 45.966 -25.151 -79.672 1.00 43.06 202 VAL A O 1
ATOM 1598 N N . ARG A 1 203 ? 45.769 -27.265 -78.899 1.00 39.12 203 ARG A N 1
ATOM 1599 C CA . ARG A 1 203 ? 44.404 -27.382 -78.406 1.00 39.12 203 ARG A CA 1
ATOM 1600 C C . ARG A 1 203 ? 44.429 -27.250 -76.877 1.00 39.12 203 ARG A C 1
ATOM 1602 O O . ARG A 1 203 ? 45.296 -27.847 -76.249 1.00 39.12 203 ARG A O 1
ATOM 1609 N N . GLY A 1 204 ? 43.438 -26.578 -76.292 1.00 37.38 204 GLY A N 1
ATOM 1610 C CA . GLY A 1 204 ? 43.137 -26.623 -74.852 1.00 37.38 204 GLY A CA 1
ATOM 1611 C C . GLY A 1 204 ? 42.958 -25.221 -74.274 1.00 37.38 204 GLY A C 1
ATOM 1612 O O . GLY A 1 204 ? 43.832 -24.384 -74.407 1.00 37.38 204 GLY A O 1
ATOM 1613 N N . GLY A 1 205 ? 41.856 -24.845 -73.644 1.00 36.22 205 GLY A N 1
ATOM 1614 C CA . GLY A 1 205 ? 40.678 -25.581 -73.219 1.00 36.22 205 GLY A CA 1
ATOM 1615 C C . GLY A 1 205 ? 39.882 -24.606 -72.361 1.00 36.22 205 GLY A C 1
ATOM 1616 O O . GLY A 1 205 ? 40.238 -24.348 -71.218 1.00 36.22 205 GLY A O 1
ATOM 1617 N N . LEU A 1 206 ? 38.847 -24.008 -72.946 1.00 45.81 206 LEU A N 1
ATOM 1618 C CA . LEU A 1 206 ? 37.827 -23.262 -72.220 1.00 45.81 206 LEU A CA 1
ATOM 1619 C C . LEU A 1 206 ? 36.946 -24.280 -71.492 1.00 45.81 206 LEU A C 1
ATOM 1621 O O . LEU A 1 206 ? 36.228 -25.039 -72.139 1.00 45.81 206 LEU A O 1
ATOM 1625 N N . GLN A 1 207 ? 36.979 -24.283 -70.163 1.00 40.38 207 GLN A N 1
ATOM 1626 C CA . GLN A 1 207 ? 35.941 -24.907 -69.347 1.00 40.38 207 GLN A CA 1
ATOM 1627 C C . GLN A 1 207 ? 35.346 -23.864 -68.404 1.00 40.38 207 GLN A C 1
ATOM 1629 O O . GLN A 1 207 ? 35.929 -23.483 -67.393 1.00 40.38 207 GLN A O 1
ATOM 1634 N N . ARG A 1 208 ? 34.148 -23.409 -68.780 1.00 45.25 208 ARG A N 1
ATOM 1635 C CA . ARG A 1 208 ? 33.107 -23.002 -67.835 1.00 45.25 208 ARG A CA 1
ATOM 1636 C C . ARG A 1 208 ? 32.682 -24.230 -67.025 1.00 45.25 208 ARG A C 1
ATOM 1638 O O . ARG A 1 208 ? 32.573 -25.306 -67.613 1.00 45.25 208 ARG A O 1
ATOM 1645 N N . PRO A 1 209 ? 32.254 -24.041 -65.773 1.00 48.31 209 PRO A N 1
ATOM 1646 C CA . PRO A 1 209 ? 31.144 -24.806 -65.255 1.00 48.31 209 PRO A CA 1
ATOM 1647 C C . PRO A 1 209 ? 29.908 -23.916 -65.114 1.00 48.31 209 PRO A C 1
ATOM 1649 O O . PRO A 1 209 ? 29.910 -22.858 -64.486 1.00 48.31 209 PRO A O 1
ATOM 1652 N N . GLU A 1 210 ? 28.888 -24.405 -65.802 1.00 36.72 210 GLU A N 1
ATOM 1653 C CA . GLU A 1 210 ? 27.451 -24.228 -65.654 1.00 36.72 210 GLU A CA 1
ATOM 1654 C C . GLU A 1 210 ? 26.961 -23.899 -64.235 1.00 36.72 210 GLU A C 1
ATOM 1656 O O . GLU A 1 210 ? 27.459 -24.393 -63.221 1.00 36.72 210 GLU A O 1
ATOM 1661 N N . ALA A 1 211 ? 25.897 -23.100 -64.214 1.00 40.94 211 ALA A N 1
ATOM 1662 C CA . ALA A 1 211 ? 25.024 -22.902 -63.076 1.00 40.94 211 ALA A CA 1
ATOM 1663 C C . ALA A 1 211 ? 24.364 -24.226 -62.662 1.00 40.94 211 ALA A C 1
ATOM 1665 O O . ALA A 1 211 ? 23.813 -24.938 -63.496 1.00 40.94 211 ALA A O 1
ATOM 1666 N N . SER A 1 212 ? 24.353 -24.505 -61.358 1.00 41.09 212 SER A N 1
ATOM 1667 C CA . SER A 1 212 ? 23.477 -25.515 -60.770 1.00 41.09 212 SER A CA 1
ATOM 1668 C C . SER A 1 212 ? 22.416 -24.815 -59.928 1.00 41.09 212 SER A C 1
ATOM 1670 O O . SER A 1 212 ? 22.680 -24.262 -58.860 1.00 41.09 212 SER A O 1
ATOM 1672 N N . THR A 1 213 ? 21.207 -24.791 -60.472 1.00 47.28 213 THR A N 1
ATOM 1673 C CA . THR A 1 213 ? 19.957 -24.513 -59.774 1.00 47.28 213 THR A CA 1
ATOM 1674 C C . THR A 1 213 ? 19.575 -25.719 -58.921 1.00 47.28 213 THR A C 1
ATOM 1676 O O . THR A 1 213 ? 19.296 -26.771 -59.487 1.00 47.28 213 THR A O 1
ATOM 1679 N N . ALA A 1 214 ? 19.478 -25.564 -57.599 1.00 37.41 214 ALA A N 1
ATOM 1680 C CA . ALA A 1 214 ? 18.536 -26.329 -56.777 1.00 37.41 214 ALA A CA 1
ATOM 1681 C C . ALA A 1 214 ? 18.451 -25.782 -55.340 1.00 37.41 214 ALA A C 1
ATOM 1683 O O . ALA A 1 214 ? 19.422 -25.786 -54.594 1.00 37.41 214 ALA A O 1
ATOM 1684 N N . SER A 1 215 ? 17.231 -25.387 -54.975 1.00 37.12 215 SER A N 1
ATOM 1685 C CA . SER A 1 215 ? 16.604 -25.580 -53.661 1.00 37.12 215 SER A CA 1
ATOM 1686 C C . SER A 1 215 ? 17.168 -24.867 -52.422 1.00 37.12 215 SER A C 1
ATOM 1688 O O . SER A 1 215 ? 17.950 -25.403 -51.646 1.00 37.12 215 SER A O 1
ATOM 1690 N N . ARG A 1 216 ? 16.563 -23.708 -52.134 1.00 45.00 216 ARG A N 1
ATOM 1691 C CA . ARG A 1 216 ? 16.050 -23.386 -50.784 1.00 45.00 216 ARG A CA 1
ATOM 1692 C C . ARG A 1 216 ? 14.870 -24.326 -50.458 1.00 45.00 216 ARG A C 1
ATOM 1694 O O . ARG A 1 216 ? 14.153 -24.687 -51.392 1.00 45.00 216 ARG A O 1
ATOM 1701 N N . PRO A 1 217 ? 14.629 -24.694 -49.183 1.00 48.25 217 PRO A N 1
ATOM 1702 C CA . PRO A 1 217 ? 13.669 -23.917 -48.379 1.00 48.25 217 PRO A CA 1
ATOM 1703 C C . PRO A 1 217 ? 14.137 -23.813 -46.889 1.00 48.25 217 PRO A C 1
ATOM 1705 O O . PRO A 1 217 ? 15.313 -24.072 -46.635 1.00 48.25 217 PRO A O 1
ATOM 1708 N N . PRO A 1 218 ? 13.359 -23.266 -45.927 1.00 50.69 218 PRO A N 1
ATOM 1709 C CA . PRO A 1 218 ? 13.859 -22.276 -44.971 1.00 50.69 218 PRO A CA 1
ATOM 1710 C C . PRO A 1 218 ? 14.019 -22.846 -43.550 1.00 50.69 218 PRO A C 1
ATOM 1712 O O . PRO A 1 218 ? 13.466 -23.886 -43.216 1.00 50.69 218 PRO A O 1
ATOM 1715 N N . LEU A 1 219 ? 14.714 -22.119 -42.676 1.00 41.66 219 LEU A N 1
ATOM 1716 C CA . LEU A 1 219 ? 14.586 -22.299 -41.227 1.00 41.66 219 LEU A CA 1
ATOM 1717 C C . LEU A 1 219 ? 14.265 -20.946 -40.592 1.00 41.66 219 LEU A C 1
ATOM 1719 O O . LEU A 1 219 ? 15.125 -20.242 -40.071 1.00 41.66 219 LEU A O 1
ATOM 1723 N N . SER A 1 220 ? 12.996 -20.575 -40.706 1.00 46.75 220 SER A N 1
ATOM 1724 C CA . SER A 1 220 ? 12.285 -19.798 -39.698 1.00 46.75 220 SER A CA 1
ATOM 1725 C C . SER A 1 220 ? 11.521 -20.809 -38.852 1.00 46.75 220 SER A C 1
ATOM 1727 O O . SER A 1 220 ? 10.696 -21.511 -39.422 1.00 46.75 220 SER A O 1
ATOM 1729 N N . ASP A 1 221 ? 11.882 -20.931 -37.573 1.00 42.72 221 ASP A N 1
ATOM 1730 C CA . ASP A 1 221 ? 11.012 -21.275 -36.432 1.00 42.72 221 ASP A CA 1
ATOM 1731 C C . ASP A 1 221 ? 11.887 -21.666 -35.229 1.00 42.72 221 ASP A C 1
ATOM 1733 O O . ASP A 1 221 ? 12.150 -22.829 -34.952 1.00 42.72 221 ASP A O 1
ATOM 1737 N N . GLN A 1 222 ? 12.366 -20.656 -34.500 1.00 39.69 222 GLN A N 1
ATOM 1738 C CA . GLN A 1 222 ? 12.701 -20.796 -33.080 1.00 39.69 222 GLN A CA 1
ATOM 1739 C C . GLN A 1 222 ? 12.095 -19.611 -32.328 1.00 39.69 222 GLN A C 1
ATOM 1741 O O . GLN A 1 222 ? 12.762 -18.680 -31.881 1.00 39.69 222 GLN A O 1
ATOM 1746 N N . ARG A 1 223 ? 10.767 -19.643 -32.237 1.00 44.66 223 ARG A N 1
ATOM 1747 C CA . ARG A 1 223 ? 10.000 -19.005 -31.171 1.00 44.66 223 ARG A CA 1
ATOM 1748 C C . ARG A 1 223 ? 9.245 -20.126 -30.463 1.00 44.66 223 ARG A C 1
ATOM 1750 O O . ARG A 1 223 ? 8.616 -20.924 -31.142 1.00 44.66 223 ARG A O 1
ATOM 1757 N N . ARG A 1 224 ? 9.243 -20.066 -29.128 1.00 48.16 224 ARG A N 1
ATOM 1758 C CA . ARG A 1 224 ? 8.380 -20.809 -28.193 1.00 48.16 224 ARG A CA 1
ATOM 1759 C C . ARG A 1 224 ? 8.652 -22.302 -28.044 1.00 48.16 224 ARG A C 1
ATOM 1761 O O . ARG A 1 224 ? 7.945 -23.077 -28.651 1.00 48.16 224 ARG A O 1
ATOM 1768 N N . GLU A 1 225 ? 9.543 -22.654 -27.122 1.00 43.53 225 GLU A N 1
ATOM 1769 C CA . GLU A 1 225 ? 9.329 -23.726 -26.131 1.00 43.53 225 GLU A CA 1
ATOM 1770 C C . GLU A 1 225 ? 10.248 -23.417 -24.938 1.00 43.53 225 GLU A C 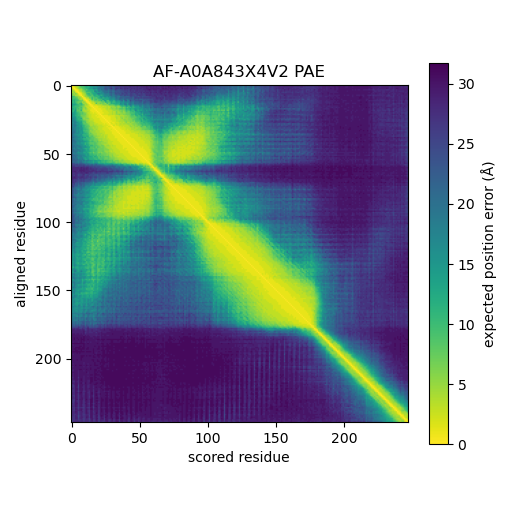1
ATOM 1772 O O . GLU A 1 225 ? 11.465 -23.550 -25.060 1.00 43.53 225 GLU A O 1
ATOM 1777 N N . ARG A 1 226 ? 9.683 -22.869 -23.851 1.00 44.47 226 ARG A N 1
ATOM 1778 C CA . ARG A 1 226 ? 10.208 -22.826 -22.463 1.00 44.47 226 ARG A CA 1
ATOM 1779 C C . ARG A 1 226 ? 9.300 -21.955 -21.583 1.00 44.47 226 ARG A C 1
ATOM 1781 O O . ARG A 1 226 ? 9.731 -21.009 -20.940 1.00 44.47 226 ARG A O 1
ATOM 1788 N N . GLU A 1 227 ? 8.021 -22.288 -21.590 1.00 45.50 227 GLU A N 1
ATOM 1789 C CA . GLU A 1 227 ? 7.128 -22.134 -20.443 1.00 45.50 227 GLU A CA 1
ATOM 1790 C C . GLU A 1 227 ? 6.405 -23.482 -20.337 1.00 45.50 227 GLU A C 1
ATOM 1792 O O . GLU A 1 227 ? 6.149 -24.094 -21.370 1.00 45.50 227 GLU A O 1
ATOM 1797 N N . GLU A 1 228 ? 6.126 -23.928 -19.111 1.00 48.62 228 GLU A N 1
ATOM 1798 C CA . GLU A 1 228 ? 5.524 -25.224 -18.736 1.00 48.62 228 GLU A CA 1
ATOM 1799 C C . GLU A 1 228 ? 6.496 -26.377 -18.427 1.00 48.62 228 GLU A C 1
ATOM 1801 O O . GLU A 1 228 ? 6.496 -27.411 -19.078 1.00 48.62 228 GLU A O 1
ATOM 1806 N N . GLU A 1 229 ? 7.265 -26.237 -17.345 1.00 45.72 229 GLU A N 1
ATOM 1807 C CA . GLU A 1 229 ? 7.575 -27.364 -16.448 1.00 45.72 229 GLU A CA 1
ATOM 1808 C C . GLU A 1 229 ? 8.063 -26.806 -15.100 1.00 45.72 229 GLU A C 1
ATOM 1810 O O . GLU A 1 229 ? 9.251 -26.616 -14.896 1.00 45.72 229 GLU A O 1
ATOM 1815 N N . GLU A 1 230 ? 7.127 -26.432 -14.218 1.00 44.06 230 GLU A N 1
ATOM 1816 C CA . GLU A 1 230 ? 7.274 -26.488 -12.745 1.00 44.06 230 GLU A CA 1
ATOM 1817 C C . GLU A 1 230 ? 5.965 -26.054 -12.047 1.00 44.06 230 GLU A C 1
ATOM 1819 O O . GLU A 1 230 ? 5.909 -25.182 -11.186 1.00 44.06 230 GLU A O 1
ATOM 1824 N N . VAL A 1 231 ? 4.852 -26.698 -12.409 1.00 50.81 231 VAL A N 1
ATOM 1825 C CA . VAL A 1 231 ? 3.660 -26.755 -11.548 1.00 50.81 231 VAL A CA 1
ATOM 1826 C C . VAL A 1 231 ? 3.210 -28.203 -11.493 1.00 50.81 231 VAL A C 1
ATOM 1828 O O . VAL A 1 231 ? 2.313 -28.597 -12.227 1.00 50.81 231 VAL A O 1
ATOM 1831 N N . SER A 1 232 ? 3.880 -29.009 -10.664 1.00 47.44 232 SER A N 1
ATOM 1832 C CA . SER A 1 232 ? 3.346 -30.231 -10.032 1.00 47.44 232 SER A CA 1
ATOM 1833 C C . SER A 1 232 ? 4.454 -30.965 -9.275 1.00 47.44 232 SER A C 1
ATOM 1835 O O . SER A 1 232 ? 5.034 -31.897 -9.816 1.00 47.44 232 SER A O 1
ATOM 1837 N N . SER A 1 233 ? 4.752 -30.545 -8.038 1.00 41.72 233 SER A N 1
ATOM 1838 C CA . SER A 1 233 ? 5.352 -31.347 -6.943 1.00 41.72 233 SER A CA 1
ATOM 1839 C C . SER A 1 233 ? 5.676 -30.406 -5.772 1.00 41.72 233 SER A C 1
ATOM 1841 O O . SER A 1 233 ? 6.774 -29.886 -5.657 1.00 41.72 233 SER A O 1
ATOM 1843 N N . SER A 1 234 ? 4.747 -30.059 -4.886 1.00 44.28 234 SER A N 1
ATOM 1844 C CA . SER A 1 234 ? 4.637 -30.826 -3.642 1.00 44.28 234 SER A CA 1
ATOM 1845 C C . SER A 1 234 ? 3.361 -30.451 -2.899 1.00 44.28 234 SER A C 1
ATOM 1847 O O . SER A 1 234 ? 3.298 -29.515 -2.107 1.00 44.28 234 SER A O 1
ATOM 1849 N N . ARG A 1 235 ? 2.328 -31.251 -3.151 1.00 49.75 235 ARG A N 1
ATOM 1850 C CA . ARG A 1 235 ? 1.195 -31.456 -2.256 1.00 49.75 235 ARG A CA 1
ATOM 1851 C C . ARG A 1 235 ? 1.510 -32.703 -1.432 1.00 49.75 235 ARG A C 1
ATOM 1853 O O . ARG A 1 235 ? 1.338 -33.800 -1.946 1.00 49.75 235 ARG A O 1
ATOM 1860 N N . ARG A 1 236 ? 2.014 -32.525 -0.208 1.00 44.94 236 ARG A N 1
ATOM 1861 C CA . ARG A 1 236 ? 2.165 -33.479 0.924 1.00 44.94 236 ARG A CA 1
ATOM 1862 C C . ARG A 1 236 ? 2.920 -32.679 2.002 1.00 44.94 236 ARG A C 1
ATOM 1864 O O . ARG A 1 236 ? 3.885 -32.027 1.650 1.00 44.94 236 ARG A O 1
ATOM 1871 N N . GLN A 1 237 ? 2.599 -32.598 3.284 1.00 41.56 237 GLN A N 1
ATOM 1872 C CA . GLN A 1 237 ? 1.626 -33.210 4.181 1.00 41.56 237 GLN A CA 1
ATOM 1873 C C . GLN A 1 237 ? 1.629 -32.318 5.442 1.00 41.56 237 GLN A C 1
ATOM 1875 O O . GLN A 1 237 ? 2.693 -31.893 5.883 1.00 41.56 237 GLN A O 1
ATOM 1880 N N . ARG A 1 238 ? 0.456 -32.047 6.029 1.00 49.06 238 ARG A N 1
ATOM 1881 C CA . ARG A 1 238 ? 0.351 -31.741 7.469 1.00 49.06 238 ARG A CA 1
ATOM 1882 C C . ARG A 1 238 ? 0.580 -33.041 8.256 1.00 49.06 238 ARG A C 1
ATOM 1884 O O . ARG A 1 238 ? 0.232 -34.106 7.745 1.00 49.06 238 ARG A O 1
ATOM 1891 N N . PRO A 1 239 ? 1.132 -32.943 9.468 1.00 53.41 239 PRO A N 1
ATOM 1892 C CA . PRO A 1 239 ? 0.343 -33.187 10.689 1.00 53.41 239 PRO A CA 1
ATOM 1893 C C . PRO A 1 239 ? 0.534 -32.001 11.664 1.00 53.41 239 PRO A C 1
ATOM 1895 O O . PRO A 1 239 ? 1.589 -31.381 11.656 1.00 53.41 239 PRO A O 1
ATOM 1898 N N . SER A 1 240 ? -0.428 -31.446 12.410 1.00 51.69 240 SER A N 1
ATOM 1899 C CA . SER A 1 240 ? -1.450 -31.986 13.326 1.00 51.69 240 SER A CA 1
ATOM 1900 C C . SER A 1 240 ? -0.898 -32.908 14.412 1.00 51.69 240 SER A C 1
ATOM 1902 O O . SER A 1 240 ? -0.866 -34.110 14.200 1.00 51.69 240 SER A O 1
ATOM 1904 N N . GLU A 1 241 ? -0.499 -32.312 15.539 1.00 48.88 241 GLU A N 1
ATOM 1905 C CA . GLU A 1 241 ? -0.558 -32.787 16.941 1.00 48.88 241 GLU A CA 1
ATOM 1906 C C . GLU A 1 241 ? 0.222 -31.732 17.764 1.00 48.88 241 GLU A C 1
ATOM 1908 O O . GLU A 1 241 ? 1.257 -31.257 17.314 1.00 48.88 241 GLU A O 1
ATOM 1913 N N . GLY A 1 242 ? -0.237 -31.162 18.877 1.00 44.50 242 GLY A N 1
ATOM 1914 C CA . GLY A 1 242 ? -1.127 -31.691 19.903 1.00 44.50 242 GLY A CA 1
ATOM 1915 C C . GLY A 1 242 ? -0.310 -31.926 21.181 1.00 44.50 242 GLY A C 1
ATOM 1916 O O . GLY A 1 242 ? 0.686 -32.626 21.123 1.00 44.50 242 GLY A O 1
ATOM 1917 N N . GLU A 1 243 ? -0.778 -31.365 22.304 1.00 49.19 243 GLU A N 1
ATOM 1918 C CA . GLU A 1 243 ? -0.401 -31.665 23.708 1.00 49.19 243 GLU A CA 1
ATOM 1919 C C . GLU A 1 243 ? 0.808 -30.909 24.303 1.00 49.19 243 GLU A C 1
ATOM 1921 O O . GLU A 1 243 ? 1.932 -31.004 23.832 1.00 49.19 243 GLU A O 1
ATOM 1926 N N . ARG A 1 244 ? 0.595 -29.962 25.233 1.00 50.91 244 ARG A N 1
ATOM 1927 C CA . ARG A 1 244 ? 0.165 -30.074 26.655 1.00 50.91 244 ARG A CA 1
ATOM 1928 C C . ARG A 1 244 ? 1.260 -30.609 27.587 1.00 50.91 244 ARG A C 1
ATOM 1930 O O . ARG A 1 244 ? 1.702 -31.739 27.420 1.00 50.91 244 ARG A O 1
ATOM 1937 N N . ARG A 1 245 ? 1.570 -29.788 28.602 1.00 51.50 245 ARG A N 1
ATOM 1938 C CA . ARG A 1 245 ? 2.033 -30.039 29.994 1.00 51.50 245 ARG A CA 1
ATOM 1939 C C . ARG A 1 245 ? 2.690 -28.718 30.432 1.00 51.50 245 ARG A C 1
ATOM 1941 O O . ARG A 1 245 ? 3.664 -28.323 29.807 1.00 51.50 245 ARG A O 1
ATOM 1948 N N . GLU A 1 246 ? 2.147 -27.866 31.303 1.00 57.47 246 GLU A N 1
ATOM 1949 C CA . GLU A 1 246 ? 1.571 -28.097 32.640 1.00 57.47 246 GLU A CA 1
ATOM 1950 C C . GLU A 1 246 ? 2.367 -29.127 33.443 1.00 57.47 246 GLU A C 1
ATOM 1952 O O . GLU A 1 246 ? 2.104 -30.324 33.353 1.00 57.47 246 GLU A O 1
ATOM 1957 N N . GLU A 1 247 ? 3.384 -28.629 34.150 1.00 57.88 247 GLU A N 1
ATOM 1958 C CA . GLU A 1 247 ? 3.512 -28.672 35.618 1.00 57.88 247 GLU A CA 1
ATOM 1959 C C . GLU A 1 247 ? 4.353 -27.477 36.096 1.00 57.88 247 GLU A C 1
ATOM 1961 O O . GLU A 1 247 ? 5.314 -27.111 35.378 1.00 57.88 247 GLU A O 1
#

Radius of gyration: 54.92 Å; Cα contacts (8 Å, |Δi|>4): 27; chains: 1; bounding box: 105×43×167 Å